Protein AF-A0A6I6EZH8-F1 (afdb_monomer)

Nearest PDB structures (foldseek):
  5yzg-assembly1_D  TM=3.565E-01  e=8.706E+00  Homo sapiens
  6m3p-assembly2_B  TM=2.038E-01  e=9.172E+00  Mus musculus

Structure (mmCIF, N/CA/C/O backbone):
data_AF-A0A6I6EZH8-F1
#
_entry.id   AF-A0A6I6EZH8-F1
#
loop_
_atom_site.group_PDB
_atom_site.id
_atom_site.type_symbol
_atom_site.label_atom_id
_atom_site.label_alt_id
_atom_site.label_comp_id
_atom_site.label_asym_id
_atom_site.label_entity_id
_atom_site.label_seq_id
_atom_site.pdbx_PDB_ins_code
_atom_site.Cartn_x
_atom_site.Cartn_y
_atom_site.Cartn_z
_atom_site.occupancy
_atom_site.B_iso_or_equiv
_atom_site.auth_seq_id
_atom_site.auth_comp_id
_atom_site.auth_asym_id
_atom_site.auth_atom_id
_atom_site.pdbx_PDB_model_num
ATOM 1 N N . MET A 1 1 ? 11.475 6.940 97.315 1.00 38.06 1 MET A N 1
ATOM 2 C CA . MET A 1 1 ? 12.745 7.359 96.682 1.00 38.06 1 MET A CA 1
ATOM 3 C C . MET A 1 1 ? 12.524 7.528 95.187 1.00 38.06 1 MET A C 1
ATOM 5 O O . MET A 1 1 ? 12.116 6.571 94.553 1.00 38.06 1 MET A O 1
ATOM 9 N N . LYS A 1 2 ? 12.825 8.738 94.698 1.00 41.88 2 LYS A N 1
ATOM 10 C CA . LYS A 1 2 ? 13.282 9.118 93.348 1.00 41.88 2 LYS A CA 1
ATOM 11 C C . LYS A 1 2 ? 12.381 8.846 92.133 1.00 41.88 2 LYS A C 1
ATOM 13 O O . LYS A 1 2 ? 12.333 7.757 91.578 1.00 41.88 2 LYS A O 1
ATOM 18 N N . ASP A 1 3 ? 11.777 9.949 91.698 1.00 45.22 3 ASP A N 1
ATOM 19 C CA . ASP A 1 3 ? 11.730 10.486 90.331 1.00 45.22 3 ASP A CA 1
ATOM 20 C C . ASP A 1 3 ? 12.522 9.726 89.247 1.00 45.22 3 ASP A C 1
ATOM 22 O O . ASP A 1 3 ? 13.716 9.466 89.408 1.00 45.22 3 ASP A O 1
ATOM 26 N N . ASN A 1 4 ? 11.947 9.576 88.047 1.00 47.44 4 ASN A N 1
ATOM 27 C CA . ASN A 1 4 ? 12.197 10.555 86.979 1.00 47.44 4 ASN A CA 1
ATOM 28 C C . ASN A 1 4 ? 11.519 10.216 85.642 1.00 47.44 4 ASN A C 1
ATOM 30 O O . ASN A 1 4 ? 11.581 9.107 85.120 1.00 47.44 4 ASN A O 1
ATOM 34 N N . LYS A 1 5 ? 10.955 11.278 85.059 1.00 49.78 5 LYS A N 1
ATOM 35 C CA . LYS A 1 5 ? 10.595 11.456 83.648 1.00 49.78 5 LYS A CA 1
ATOM 36 C C . LYS A 1 5 ? 11.683 10.940 82.698 1.00 49.78 5 LYS A C 1
ATOM 38 O O . LYS A 1 5 ? 12.858 11.203 82.935 1.00 49.78 5 LYS A O 1
ATOM 43 N N . LYS A 1 6 ? 11.261 10.441 81.528 1.00 58.53 6 LYS A N 1
ATOM 44 C CA . LYS A 1 6 ? 11.770 10.873 80.208 1.00 58.53 6 LYS A CA 1
ATOM 45 C C . LYS A 1 6 ? 10.816 10.435 79.090 1.00 58.53 6 LYS A C 1
ATOM 47 O O . LYS A 1 6 ? 10.678 9.259 78.786 1.00 58.53 6 LYS A O 1
ATOM 52 N N . LYS A 1 7 ? 10.159 11.429 78.487 1.00 53.56 7 LYS A N 1
ATOM 53 C CA . LYS A 1 7 ? 9.552 11.357 77.154 1.00 53.56 7 LYS A CA 1
ATOM 54 C C . LYS A 1 7 ? 10.688 11.414 76.123 1.00 53.56 7 LYS A C 1
ATOM 56 O O . LYS A 1 7 ? 11.544 12.286 76.264 1.00 53.56 7 LYS A O 1
ATOM 61 N N . SER A 1 8 ? 10.658 10.605 75.065 1.00 49.50 8 SER A N 1
ATOM 62 C CA . SER A 1 8 ? 11.190 11.025 73.759 1.00 49.50 8 SER A CA 1
ATOM 63 C C . SER A 1 8 ? 10.506 10.266 72.615 1.00 49.50 8 SER A C 1
ATOM 65 O O . SER A 1 8 ? 10.176 9.089 72.725 1.00 49.50 8 SER A O 1
ATOM 67 N N . ALA A 1 9 ? 10.207 11.006 71.552 1.00 52.03 9 ALA A N 1
ATOM 68 C CA . ALA A 1 9 ? 9.477 10.584 70.367 1.00 52.03 9 ALA A CA 1
ATOM 69 C C . ALA A 1 9 ? 10.434 10.068 69.283 1.00 52.03 9 ALA A C 1
ATOM 71 O O . ALA A 1 9 ? 11.499 10.656 69.106 1.00 52.03 9 ALA A O 1
ATOM 72 N N . LEU A 1 10 ? 10.026 9.069 68.489 1.00 47.69 10 LEU A 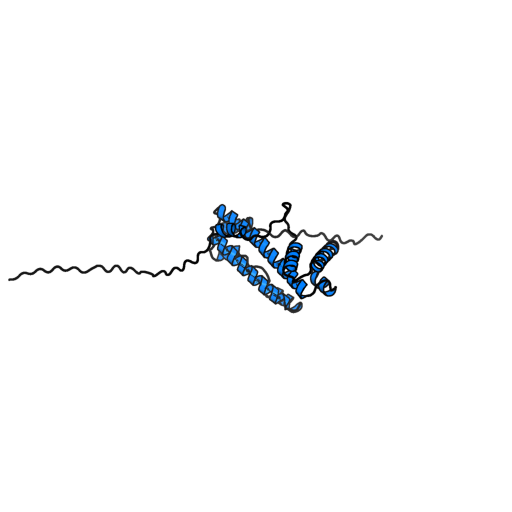N 1
ATOM 73 C CA . LEU A 1 10 ? 10.674 8.759 67.207 1.00 47.69 10 LEU A CA 1
ATOM 74 C C . LEU A 1 10 ? 9.701 8.125 66.192 1.00 47.69 10 LEU A C 1
ATOM 76 O O . LEU A 1 10 ? 9.480 6.924 66.155 1.00 47.69 10 LEU A O 1
ATOM 80 N N . LYS A 1 11 ? 9.108 9.031 65.404 1.00 44.12 11 LYS A N 1
ATOM 81 C CA . LYS A 1 11 ? 8.969 9.049 63.935 1.00 44.12 11 LYS A CA 1
ATOM 82 C C . LYS A 1 11 ? 8.517 7.765 63.215 1.00 44.12 11 LYS A C 1
ATOM 84 O O . LYS A 1 11 ? 9.271 6.822 63.014 1.00 44.12 11 LYS A O 1
ATOM 89 N N . SER A 1 12 ? 7.292 7.863 62.704 1.00 41.03 12 SER A N 1
ATOM 90 C CA . SER A 1 12 ? 6.703 7.128 61.586 1.00 41.03 12 SER A CA 1
ATOM 91 C C . SER A 1 12 ? 7.642 6.990 60.379 1.00 41.03 12 SER A C 1
ATOM 93 O O . SER A 1 12 ? 8.157 7.982 59.864 1.00 41.03 12 SER A O 1
ATOM 95 N N . ILE A 1 13 ? 7.794 5.766 59.868 1.00 44.38 13 ILE A N 1
ATOM 96 C CA . ILE A 1 13 ? 8.359 5.508 58.539 1.00 44.38 13 ILE A CA 1
ATOM 97 C C . ILE A 1 13 ? 7.184 5.285 57.586 1.00 44.38 13 ILE A C 1
ATOM 99 O O . ILE A 1 13 ? 6.597 4.209 57.527 1.00 44.38 13 ILE A O 1
ATOM 103 N N . ILE A 1 14 ? 6.831 6.342 56.855 1.00 45.72 14 ILE A N 1
ATOM 104 C CA . ILE A 1 14 ? 6.072 6.236 55.611 1.00 45.72 14 ILE A CA 1
ATOM 105 C C . ILE A 1 14 ? 7.071 5.727 54.574 1.00 45.72 14 ILE A C 1
ATOM 107 O O . ILE A 1 14 ? 7.971 6.461 54.167 1.00 45.72 14 ILE A O 1
ATOM 111 N N . ILE A 1 15 ? 6.942 4.465 54.166 1.00 46.31 15 ILE A N 1
ATOM 112 C CA . ILE A 1 15 ? 7.648 3.940 52.995 1.00 46.31 15 ILE A CA 1
ATOM 113 C C . ILE A 1 15 ? 6.948 4.529 51.768 1.00 46.31 15 ILE A C 1
ATOM 115 O O . ILE A 1 15 ? 6.044 3.941 51.182 1.00 46.31 15 ILE A O 1
ATOM 119 N N . GLY A 1 16 ? 7.343 5.754 51.426 1.00 38.09 16 GLY A N 1
ATOM 120 C CA . GLY A 1 16 ? 7.123 6.325 50.110 1.00 38.09 16 GLY A CA 1
ATOM 121 C C . GLY A 1 16 ? 8.077 5.644 49.140 1.00 38.09 16 GLY A C 1
ATOM 122 O O . GLY A 1 16 ? 9.249 6.002 49.070 1.00 38.09 16 GLY A O 1
ATOM 123 N N . ALA A 1 17 ? 7.583 4.649 48.407 1.00 40.22 17 ALA A N 1
ATOM 124 C CA . ALA A 1 17 ? 8.264 4.140 47.227 1.00 40.22 17 ALA A CA 1
ATOM 125 C C . ALA A 1 17 ? 8.148 5.194 46.116 1.00 40.22 17 ALA A C 1
ATOM 127 O O . ALA A 1 17 ? 7.190 5.219 45.345 1.00 40.22 17 ALA A O 1
ATOM 128 N N . THR A 1 18 ? 9.116 6.103 46.055 1.00 37.62 18 THR A N 1
ATOM 129 C CA . THR A 1 18 ? 9.342 6.964 44.897 1.00 37.62 18 THR A CA 1
ATOM 130 C C . THR A 1 18 ? 9.853 6.105 43.745 1.00 37.62 18 THR A C 1
ATOM 132 O O . THR A 1 18 ? 11.049 5.849 43.619 1.00 37.62 18 THR A O 1
ATOM 135 N N . ILE A 1 19 ? 8.949 5.662 42.868 1.00 44.66 19 ILE A N 1
ATOM 136 C CA . ILE A 1 19 ? 9.358 5.238 41.530 1.00 44.66 19 ILE A CA 1
ATOM 137 C C . ILE A 1 19 ? 9.756 6.508 40.783 1.00 44.66 19 ILE A C 1
ATOM 139 O O . ILE A 1 19 ? 8.922 7.337 40.418 1.00 44.66 19 ILE A O 1
ATOM 143 N N . LEU A 1 20 ? 11.065 6.654 40.602 1.00 41.28 20 LEU A N 1
ATOM 144 C CA . LEU A 1 20 ? 11.709 7.634 39.746 1.00 41.28 20 LEU A CA 1
ATOM 145 C C . LEU A 1 20 ? 11.305 7.342 38.289 1.00 41.28 20 LEU A C 1
ATOM 147 O O . LEU A 1 20 ? 12.015 6.672 37.544 1.00 41.28 20 LEU A O 1
ATOM 151 N N . SER A 1 21 ? 10.117 7.799 37.893 1.00 42.56 21 SER A N 1
ATOM 152 C CA . SER A 1 21 ? 9.667 7.777 36.504 1.00 42.56 21 SER A CA 1
ATOM 153 C C . SER A 1 21 ? 10.432 8.847 35.730 1.00 42.56 21 SER A C 1
ATOM 155 O O . SER A 1 21 ? 9.963 9.976 35.574 1.00 42.56 21 SER A O 1
ATOM 157 N N . ILE A 1 22 ? 11.611 8.486 35.220 1.00 46.94 22 ILE A N 1
ATOM 158 C CA . ILE A 1 22 ? 12.239 9.188 34.097 1.00 46.94 22 ILE A CA 1
ATOM 159 C C . ILE A 1 22 ? 11.372 8.889 32.869 1.00 46.94 22 ILE A C 1
ATOM 161 O O . ILE A 1 22 ? 11.639 7.991 32.075 1.00 46.94 22 ILE A O 1
ATOM 165 N N . GLY A 1 23 ? 10.265 9.618 32.760 1.00 41.84 23 GLY A N 1
ATOM 166 C CA . GLY A 1 23 ? 9.461 9.665 31.555 1.00 41.84 23 GLY A CA 1
ATOM 167 C C . GLY A 1 23 ? 10.155 10.585 30.568 1.00 41.84 23 GLY A C 1
ATOM 168 O O . GLY A 1 23 ? 9.953 11.798 30.607 1.00 41.84 23 GLY A O 1
ATOM 169 N N . ALA A 1 24 ? 10.966 10.020 29.674 1.00 37.97 24 ALA A N 1
ATOM 170 C CA . ALA A 1 24 ? 11.238 10.679 28.408 1.00 37.97 24 ALA A CA 1
ATOM 171 C C . ALA A 1 24 ? 9.879 10.882 27.727 1.00 37.97 24 ALA A C 1
ATOM 173 O O . ALA A 1 24 ? 9.244 9.928 27.280 1.00 37.97 24 ALA A O 1
ATOM 174 N N . SER A 1 25 ? 9.396 12.122 27.722 1.00 37.00 25 SER A N 1
ATOM 175 C CA . SER A 1 25 ? 8.215 12.488 26.954 1.00 37.00 25 SER A CA 1
ATOM 176 C C . SER A 1 25 ? 8.596 12.386 25.484 1.00 37.00 25 SER A C 1
ATOM 178 O O . SER A 1 25 ? 9.124 13.329 24.902 1.00 37.00 25 SER A O 1
ATOM 180 N N . VAL A 1 26 ? 8.370 11.220 24.879 1.00 44.12 26 VAL A N 1
ATOM 181 C CA . VAL A 1 26 ? 8.231 11.144 23.429 1.00 44.12 26 VAL A CA 1
ATOM 182 C C . VAL A 1 26 ? 6.939 11.887 23.135 1.00 44.12 26 VAL A C 1
ATOM 184 O O . VAL A 1 26 ? 5.846 11.390 23.406 1.00 44.12 26 VAL A O 1
ATOM 187 N N . VAL A 1 27 ? 7.072 13.128 22.675 1.00 45.75 27 VAL A N 1
ATOM 188 C CA . VAL A 1 27 ? 5.952 13.933 22.197 1.00 45.75 27 VAL A CA 1
ATOM 189 C C . VAL A 1 27 ? 5.405 13.225 20.960 1.00 45.75 27 VAL A C 1
ATOM 191 O O . VAL A 1 27 ? 5.901 13.393 19.852 1.00 45.75 27 VAL A O 1
ATOM 194 N N . VAL A 1 28 ? 4.415 12.357 21.164 1.00 49.41 28 VAL A N 1
ATOM 195 C CA . VAL A 1 28 ? 3.596 11.816 20.082 1.00 49.41 28 VAL A CA 1
ATOM 196 C C . VAL A 1 28 ? 2.654 12.940 19.691 1.00 49.41 28 VAL A C 1
ATOM 198 O O . VAL A 1 28 ? 1.699 13.242 20.409 1.00 49.41 28 VAL A O 1
ATOM 201 N N . GLU A 1 29 ? 2.956 13.619 18.590 1.00 47.03 29 GLU A N 1
ATOM 202 C CA . GLU A 1 29 ? 2.105 14.701 18.122 1.00 47.03 29 GLU A CA 1
ATOM 203 C C . GLU A 1 29 ? 0.692 14.172 17.814 1.00 47.03 29 GLU A C 1
ATOM 205 O O . GLU A 1 29 ? 0.533 13.184 17.085 1.00 47.03 29 GLU A O 1
ATOM 210 N N . PRO A 1 30 ? -0.366 14.797 18.362 1.00 49.66 30 PRO A N 1
ATOM 211 C CA . PRO A 1 30 ? -1.732 14.409 18.049 1.00 49.66 30 PRO A CA 1
ATOM 212 C C . PRO A 1 30 ? -2.010 14.683 16.566 1.00 49.66 30 PRO A C 1
ATOM 214 O O . PRO A 1 30 ? -1.572 15.694 16.023 1.00 49.66 30 PRO A O 1
ATOM 217 N N . ILE A 1 31 ? -2.800 13.820 15.916 1.00 50.44 31 ILE A N 1
ATOM 218 C CA . ILE A 1 31 ? -3.145 13.874 14.476 1.00 50.44 31 ILE A CA 1
ATOM 219 C C . ILE A 1 31 ? -3.621 15.263 13.993 1.00 50.44 31 ILE A C 1
ATOM 221 O O . ILE A 1 31 ? -3.485 15.591 12.814 1.00 50.44 31 ILE A O 1
ATOM 225 N N . TYR A 1 32 ? -4.112 16.121 14.891 1.00 49.75 32 TYR A N 1
ATOM 226 C CA . TYR A 1 32 ? -4.434 17.517 14.585 1.00 49.75 32 TYR A CA 1
ATOM 227 C C . TYR A 1 32 ? -3.225 18.351 14.115 1.00 49.75 32 TYR A C 1
ATOM 229 O O . TYR A 1 32 ? -3.408 19.270 13.316 1.00 49.75 32 TYR A O 1
ATOM 237 N N . VAL A 1 33 ? -2.002 18.032 14.551 1.00 39.50 33 VAL A N 1
ATOM 238 C CA . VAL A 1 33 ? -0.767 18.703 14.111 1.00 39.50 33 VAL A CA 1
ATOM 239 C C . VAL A 1 33 ? -0.297 18.146 12.768 1.00 39.50 33 VAL A C 1
ATOM 241 O O . VAL A 1 33 ? -0.028 18.934 11.866 1.00 39.50 33 VAL A O 1
ATOM 244 N N . LEU A 1 34 ? -0.375 16.829 12.539 1.00 40.00 34 LEU A N 1
ATOM 245 C CA . LEU A 1 34 ? -0.082 16.231 11.224 1.00 40.00 34 LEU A CA 1
ATOM 246 C C . LEU A 1 34 ? -1.035 16.722 10.120 1.00 40.00 34 LEU A C 1
ATOM 248 O O . LEU A 1 34 ? -0.630 16.882 8.966 1.00 40.00 34 LEU A O 1
ATOM 252 N N . ALA A 1 35 ? -2.286 17.041 10.465 1.00 40.59 35 ALA A N 1
ATOM 253 C CA . ALA A 1 35 ? -3.228 17.687 9.549 1.00 40.59 35 ALA A CA 1
ATOM 254 C C . ALA A 1 35 ? -2.866 19.156 9.232 1.00 40.59 35 ALA A C 1
ATOM 256 O O . ALA A 1 35 ? -3.283 19.678 8.201 1.00 40.59 35 ALA A O 1
ATOM 257 N N . LYS A 1 36 ? -2.088 19.822 10.097 1.00 31.69 36 LYS A N 1
ATOM 258 C CA . LYS A 1 36 ? -1.642 21.218 9.944 1.00 31.69 36 LYS A CA 1
ATOM 259 C C . LYS A 1 36 ? -0.243 21.330 9.326 1.00 31.69 36 LYS A C 1
ATOM 261 O O . LYS A 1 36 ? 0.064 22.317 8.656 1.00 31.69 36 LYS A O 1
ATOM 266 N N . GLU A 1 37 ? 0.599 20.318 9.493 1.00 29.77 37 GLU A N 1
ATOM 267 C CA . GLU A 1 37 ? 1.952 20.278 8.934 1.00 29.77 37 GLU A CA 1
ATOM 268 C C . GLU A 1 37 ? 1.973 19.794 7.477 1.00 29.77 37 GLU A C 1
ATOM 270 O O . GLU A 1 37 ? 2.739 20.300 6.657 1.00 29.77 37 GLU A O 1
ATOM 275 N N . SER A 1 38 ? 1.016 18.942 7.098 1.00 39.75 38 SER A N 1
ATOM 276 C CA . SER A 1 38 ? 0.741 18.589 5.695 1.00 39.75 38 SER A CA 1
ATOM 277 C C . SER A 1 38 ? 0.313 19.788 4.831 1.00 39.75 38 SER A C 1
ATOM 279 O O . SER A 1 38 ? 0.453 19.740 3.611 1.00 39.75 38 SER A O 1
ATOM 281 N N . SER A 1 39 ? -0.122 20.899 5.438 1.00 39.38 39 SER A N 1
ATOM 282 C CA . SER A 1 39 ? -0.346 22.177 4.742 1.00 39.38 39 SER A CA 1
ATOM 283 C C . SER A 1 39 ? 0.904 23.058 4.574 1.00 39.38 39 SER A C 1
ATOM 285 O O . SER A 1 39 ? 0.810 24.089 3.911 1.00 39.38 39 SER A O 1
ATOM 287 N N . ARG A 1 40 ? 2.066 22.689 5.141 1.00 33.78 40 ARG A N 1
ATOM 288 C CA . ARG A 1 40 ? 3.314 23.479 5.057 1.00 33.78 40 ARG A CA 1
ATOM 289 C C . ARG A 1 40 ? 4.365 22.927 4.090 1.00 33.78 40 ARG A C 1
ATOM 291 O O . ARG A 1 40 ? 5.298 23.658 3.766 1.00 33.78 40 ARG A O 1
ATOM 298 N N . LEU A 1 41 ? 4.206 21.711 3.558 1.00 26.80 41 LEU A N 1
ATOM 299 C CA . LEU A 1 41 ? 4.965 21.305 2.371 1.00 26.80 41 LEU A CA 1
ATOM 300 C C . LEU A 1 41 ? 4.393 22.023 1.144 1.00 26.80 41 LEU A C 1
ATOM 30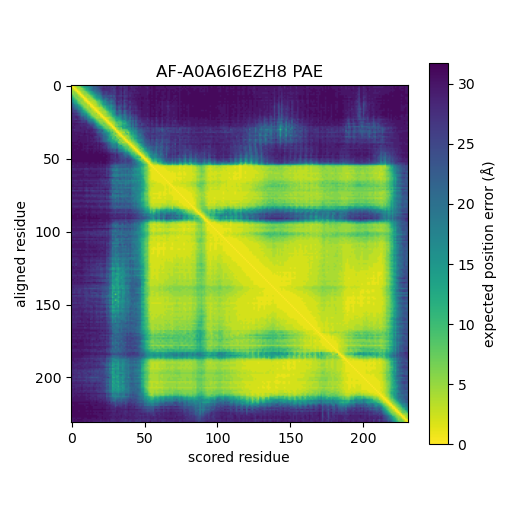2 O O . LEU A 1 41 ? 3.323 21.681 0.639 1.00 26.80 41 LEU A O 1
ATOM 306 N N . SER A 1 42 ? 5.124 23.026 0.662 1.00 32.53 42 SER A N 1
ATOM 307 C CA . SER A 1 42 ? 4.843 23.781 -0.557 1.00 32.53 42 SER A CA 1
ATOM 308 C C . SER A 1 42 ? 5.021 22.913 -1.810 1.00 32.53 42 SER A C 1
ATOM 310 O O . SER A 1 42 ? 5.923 23.090 -2.625 1.00 32.53 42 SER A O 1
ATOM 312 N N . ILE A 1 43 ? 4.098 21.978 -2.027 1.00 32.91 43 ILE A N 1
ATOM 313 C CA . ILE A 1 43 ? 3.839 21.474 -3.373 1.00 32.91 43 ILE A CA 1
ATOM 314 C C . ILE A 1 43 ? 3.106 22.599 -4.093 1.00 32.91 43 ILE A C 1
ATOM 316 O O . ILE A 1 43 ? 1.934 22.853 -3.821 1.00 32.91 43 ILE A O 1
ATOM 320 N N . SER A 1 44 ? 3.828 23.279 -4.987 1.00 32.91 44 SER A N 1
ATOM 321 C CA . SER A 1 44 ? 3.300 24.275 -5.921 1.00 32.91 44 SER A CA 1
ATOM 322 C C . SER A 1 44 ? 1.950 23.820 -6.481 1.00 32.91 44 SER A C 1
ATOM 324 O O . SER A 1 44 ? 1.845 22.917 -7.317 1.00 32.91 44 SER A O 1
ATOM 326 N N . SER A 1 45 ? 0.896 24.426 -5.945 1.00 38.31 45 SER A N 1
ATOM 327 C CA . SER A 1 45 ? -0.487 24.174 -6.297 1.00 38.31 45 SER A CA 1
ATOM 328 C C . SER A 1 45 ? -0.797 24.909 -7.595 1.00 38.31 45 SER A C 1
ATOM 330 O O . SER A 1 45 ? -1.286 26.035 -7.582 1.00 38.31 45 SER A O 1
ATOM 332 N N . SER A 1 46 ? -0.527 24.266 -8.728 1.00 34.78 46 SER A N 1
ATOM 333 C CA . SER A 1 46 ? -0.981 24.728 -10.040 1.00 34.78 46 SER A CA 1
ATOM 334 C C . SER A 1 46 ? -2.070 23.802 -10.592 1.00 34.78 46 SER A C 1
ATOM 336 O O . SER A 1 46 ? -1.834 22.799 -11.256 1.00 34.78 46 SER A O 1
ATOM 338 N N . THR A 1 47 ? -3.301 24.249 -10.334 1.00 29.09 47 THR A N 1
ATOM 339 C CA . THR A 1 47 ? -4.532 24.061 -11.122 1.00 29.09 47 THR A CA 1
ATOM 340 C C . THR A 1 47 ? -5.323 22.738 -11.072 1.00 29.09 47 THR A C 1
ATOM 342 O O . THR A 1 47 ? -4.815 21.626 -11.183 1.00 29.09 47 THR A O 1
ATOM 345 N N . CYS A 1 48 ? -6.646 22.959 -10.996 1.00 26.34 48 CYS A N 1
ATOM 346 C CA . CYS A 1 48 ? -7.784 22.120 -11.397 1.00 26.34 48 CYS A CA 1
ATOM 347 C C . CYS A 1 48 ? -8.472 21.222 -10.345 1.00 26.34 48 CYS A C 1
ATOM 349 O O . CYS A 1 48 ? -8.146 20.057 -10.111 1.00 26.34 48 CYS A O 1
ATOM 351 N N . ARG A 1 49 ? -9.565 21.786 -9.803 1.00 40.78 49 ARG A N 1
ATOM 352 C CA . ARG A 1 49 ? -10.757 21.093 -9.294 1.00 40.78 49 ARG A CA 1
ATOM 353 C C . ARG A 1 49 ? -11.597 20.559 -10.471 1.00 40.78 49 ARG A C 1
ATOM 355 O O . ARG A 1 49 ? -12.220 21.347 -11.178 1.00 40.78 49 ARG A O 1
ATOM 362 N N . ARG A 1 50 ? -11.631 19.231 -10.645 1.00 33.44 50 ARG A N 1
ATOM 363 C CA . ARG A 1 50 ? -12.745 18.398 -11.169 1.00 33.44 50 ARG A CA 1
ATOM 364 C C . ARG A 1 50 ? -12.288 16.923 -11.180 1.00 33.44 50 ARG A C 1
ATOM 366 O O . ARG A 1 50 ? -11.293 16.612 -11.816 1.00 33.44 50 ARG A O 1
ATOM 373 N N . GLY A 1 51 ? -12.972 16.030 -10.455 1.00 31.56 51 GLY A N 1
ATOM 374 C CA . GLY A 1 51 ? -12.923 14.566 -10.665 1.00 31.56 51 GLY A CA 1
ATOM 375 C C . GLY A 1 51 ? -11.588 13.821 -10.458 1.00 31.56 51 GLY A C 1
ATOM 376 O O . GLY A 1 51 ? -11.188 13.060 -11.333 1.00 31.56 51 GLY A O 1
ATOM 377 N N . LYS A 1 52 ? -10.893 14.003 -9.323 1.00 40.81 52 LYS A N 1
ATOM 378 C CA . LYS A 1 52 ? -9.590 13.364 -9.022 1.00 40.81 52 LYS A CA 1
ATOM 379 C C . LYS A 1 52 ? -9.673 11.838 -8.777 1.00 40.81 52 LYS A C 1
ATOM 381 O O . LYS A 1 52 ? -9.455 11.378 -7.664 1.00 40.81 52 LYS A O 1
ATOM 386 N N . GLU A 1 53 ? -9.869 11.037 -9.818 1.00 39.91 53 GLU A N 1
ATOM 387 C CA . GLU A 1 53 ? -9.042 9.831 -9.965 1.00 39.91 53 GLU A CA 1
ATOM 388 C C . GLU A 1 53 ? -7.830 10.260 -10.799 1.00 39.91 53 GLU A C 1
ATOM 390 O O . GLU A 1 53 ? -7.816 10.146 -12.024 1.00 39.91 53 GLU A O 1
ATOM 395 N N . GLY A 1 54 ? -6.828 10.848 -10.133 1.00 53.94 54 GLY A N 1
ATOM 396 C CA . GLY A 1 54 ? -5.518 11.051 -10.747 1.00 53.94 54 GLY A CA 1
ATOM 397 C C . GLY A 1 54 ? -5.057 9.702 -11.279 1.00 53.94 54 GLY A C 1
ATOM 398 O O . GLY A 1 54 ? -5.072 8.706 -10.551 1.00 53.94 54 GLY A O 1
ATOM 399 N N . ASN A 1 55 ? -4.763 9.623 -12.577 1.00 80.12 55 ASN A N 1
ATOM 400 C CA . ASN A 1 55 ? -4.279 8.380 -13.148 1.00 80.12 55 ASN A CA 1
ATOM 401 C C . ASN A 1 55 ? -2.948 8.073 -12.453 1.00 80.12 55 ASN A C 1
ATOM 403 O O . ASN A 1 55 ? -1.946 8.712 -12.761 1.00 80.12 55 ASN A O 1
ATOM 407 N N . ILE A 1 56 ? -2.962 7.121 -11.510 1.00 88.25 56 ILE A N 1
ATOM 408 C CA . ILE A 1 56 ? -1.824 6.773 -10.644 1.00 88.25 56 ILE A CA 1
ATOM 409 C C . ILE A 1 56 ? -0.554 6.613 -11.477 1.00 88.25 56 ILE A C 1
ATOM 411 O O . ILE A 1 56 ? 0.498 7.107 -11.099 1.00 88.25 56 ILE A O 1
ATOM 415 N N . LEU A 1 57 ? -0.669 5.994 -12.655 1.00 90.31 57 LEU A N 1
ATOM 416 C CA . LEU A 1 57 ? 0.433 5.863 -13.599 1.00 90.31 57 LEU A CA 1
ATOM 417 C C . LEU A 1 57 ? 0.966 7.222 -14.070 1.00 90.31 57 LEU A C 1
ATOM 419 O O . LEU A 1 57 ? 2.169 7.435 -14.028 1.00 90.31 57 LEU A O 1
ATOM 423 N N . LYS A 1 58 ? 0.098 8.133 -14.522 1.00 91.88 58 LYS A N 1
ATOM 424 C CA . LYS A 1 58 ? 0.507 9.461 -15.005 1.00 91.88 58 LYS A CA 1
ATOM 425 C C . LYS A 1 58 ? 1.235 10.235 -13.912 1.00 91.88 58 LYS A C 1
ATOM 427 O O . LYS A 1 58 ? 2.259 10.856 -14.178 1.00 91.88 58 LYS A O 1
ATOM 432 N N . ASP A 1 59 ? 0.725 10.170 -12.690 1.00 92.56 59 ASP A N 1
ATOM 433 C CA . ASP A 1 59 ? 1.335 10.871 -11.569 1.00 92.56 59 ASP A CA 1
ATOM 434 C C . ASP A 1 59 ? 2.649 10.207 -11.137 1.00 92.56 59 ASP A C 1
ATOM 436 O O . ASP A 1 59 ? 3.571 10.916 -10.746 1.00 92.56 59 ASP A O 1
ATOM 440 N N . SER A 1 60 ? 2.765 8.877 -11.212 1.00 93.56 60 SER A N 1
ATOM 441 C CA . SER A 1 60 ? 4.030 8.165 -10.989 1.00 93.56 60 SER A CA 1
ATOM 442 C C . SER A 1 60 ? 5.080 8.535 -12.038 1.00 93.56 60 SER A C 1
ATOM 444 O O . SER A 1 60 ? 6.212 8.835 -11.681 1.00 93.56 60 SER A O 1
ATOM 446 N N . LEU A 1 61 ? 4.705 8.572 -13.320 1.00 94.75 61 LEU A N 1
ATOM 447 C CA . LEU A 1 61 ? 5.619 8.929 -14.407 1.00 94.75 61 LEU A CA 1
ATOM 448 C C . LEU A 1 61 ? 6.136 10.362 -14.266 1.00 94.75 61 LEU A C 1
ATOM 450 O O . LEU A 1 61 ? 7.333 10.588 -14.391 1.00 94.75 61 LEU A O 1
ATOM 454 N N . LYS A 1 62 ? 5.263 11.320 -13.930 1.00 95.31 62 LYS A N 1
ATOM 455 C CA . LYS A 1 62 ? 5.669 12.712 -13.677 1.00 95.31 62 LYS A CA 1
ATOM 456 C C . LYS A 1 62 ? 6.731 12.835 -12.583 1.00 95.31 62 LYS A C 1
ATOM 458 O O . LYS A 1 62 ? 7.624 13.663 -12.706 1.00 95.31 62 LYS A O 1
ATOM 463 N N . GLU A 1 63 ? 6.621 12.065 -11.503 1.00 94.38 63 GLU A N 1
ATOM 464 C CA . GLU A 1 63 ? 7.629 12.076 -10.435 1.00 94.38 63 GLU A CA 1
ATOM 465 C C . GLU A 1 63 ? 8.937 11.430 -10.878 1.00 94.38 63 GLU A C 1
ATOM 467 O O . GLU A 1 63 ? 9.991 12.003 -10.639 1.00 94.38 63 GLU A O 1
ATOM 472 N N . LEU A 1 64 ? 8.878 10.309 -11.601 1.00 95.88 64 LEU A N 1
ATOM 473 C CA . LEU A 1 64 ? 10.080 9.657 -12.130 1.00 95.88 64 LEU A CA 1
ATOM 474 C C . LEU A 1 64 ? 10.838 10.533 -13.134 1.00 95.88 64 LEU A C 1
ATOM 476 O O . LEU A 1 64 ? 12.064 10.474 -13.188 1.00 95.88 64 LEU A O 1
ATOM 480 N N . VAL A 1 65 ? 10.122 11.368 -13.896 1.00 96.75 65 VAL A N 1
ATOM 481 C CA . VAL A 1 65 ? 10.737 12.377 -14.770 1.00 96.75 65 VAL A CA 1
ATOM 482 C C . VAL A 1 65 ? 11.429 13.466 -13.956 1.00 96.75 65 VAL A C 1
ATOM 484 O O . VAL A 1 65 ? 12.565 13.821 -14.250 1.00 96.75 65 VAL A O 1
ATOM 487 N N . LYS A 1 66 ? 10.782 13.972 -12.900 1.00 96.25 66 LYS A N 1
ATOM 488 C CA . LYS A 1 66 ? 11.399 14.958 -11.996 1.00 96.25 66 LYS A CA 1
ATOM 489 C C . LYS A 1 66 ? 12.638 14.410 -11.288 1.00 96.25 66 LYS A C 1
ATOM 491 O O . LYS A 1 66 ? 13.587 15.150 -11.075 1.00 96.25 66 LYS A O 1
ATOM 496 N N . GLU A 1 67 ? 12.622 13.127 -10.942 1.00 93.31 67 GLU A N 1
ATOM 497 C CA . GLU A 1 67 ? 13.745 12.407 -10.328 1.00 93.31 67 GLU A CA 1
ATOM 498 C C . GLU A 1 67 ? 14.859 12.073 -11.332 1.00 93.31 67 GLU A C 1
ATOM 500 O O . GLU A 1 67 ? 15.885 11.524 -10.943 1.00 93.31 67 GLU A O 1
ATOM 505 N N . GLY A 1 68 ? 14.667 12.359 -12.626 1.00 93.12 68 GLY A N 1
ATOM 506 C CA . GLY A 1 68 ? 15.633 12.049 -13.682 1.00 93.12 68 GLY A CA 1
ATOM 507 C C . GLY A 1 68 ? 15.788 10.553 -13.973 1.00 93.12 68 GLY A C 1
ATOM 508 O O . GLY A 1 68 ? 16.647 10.167 -14.759 1.00 93.12 68 GLY A O 1
ATOM 509 N N . THR A 1 69 ? 14.954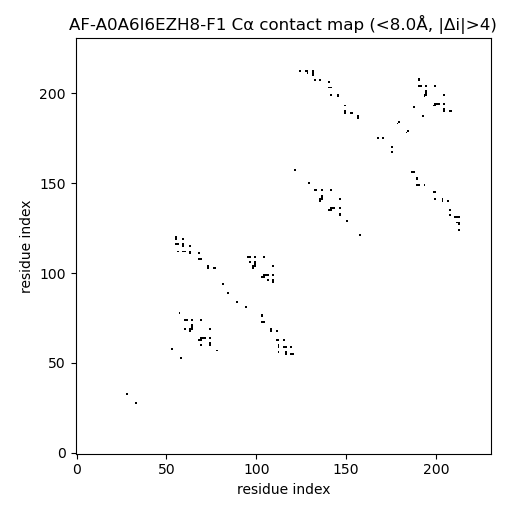 9.698 -13.371 1.00 93.75 69 THR A N 1
ATOM 510 C CA . THR A 1 69 ? 14.958 8.245 -13.615 1.00 93.75 69 THR A CA 1
ATOM 511 C C . THR A 1 69 ? 14.370 7.903 -14.984 1.00 93.75 69 THR A C 1
ATOM 513 O O . THR A 1 69 ? 14.684 6.861 -15.552 1.00 93.75 69 THR A O 1
ATOM 516 N N . LEU A 1 70 ? 13.509 8.773 -15.516 1.00 94.50 70 LEU A N 1
ATOM 517 C CA . LEU A 1 70 ? 12.872 8.617 -16.818 1.00 94.50 70 LEU A CA 1
ATOM 518 C C . LEU A 1 70 ? 12.944 9.935 -17.595 1.00 94.50 70 LEU A C 1
ATOM 520 O O . LEU A 1 70 ? 12.836 11.009 -17.010 1.00 94.50 70 LEU A O 1
ATOM 524 N N . THR A 1 71 ? 13.068 9.876 -18.919 1.00 96.25 71 THR A N 1
ATOM 525 C CA . THR A 1 71 ? 12.908 11.075 -19.754 1.00 96.25 71 THR A CA 1
ATOM 526 C C . THR A 1 71 ? 11.428 11.366 -19.995 1.00 96.25 71 THR A C 1
ATOM 528 O O . THR A 1 71 ? 10.584 10.465 -19.953 1.00 96.25 71 THR A O 1
ATOM 531 N N . GLN A 1 72 ? 11.099 12.628 -20.281 1.00 94.56 72 GLN A N 1
ATOM 532 C CA . GLN A 1 72 ? 9.729 13.020 -20.622 1.00 94.56 72 GLN A CA 1
ATOM 533 C C . GLN A 1 72 ? 9.213 12.251 -21.852 1.00 94.56 72 GLN A C 1
ATOM 535 O O . GLN A 1 72 ? 8.100 11.734 -21.831 1.00 94.56 72 GLN A O 1
ATOM 540 N N . GLU A 1 73 ? 10.060 12.074 -22.868 1.00 94.81 73 GLU A N 1
ATOM 541 C CA . GLU A 1 73 ? 9.745 11.286 -24.064 1.00 94.81 73 GLU A CA 1
ATOM 542 C C . GLU A 1 73 ? 9.369 9.836 -23.719 1.00 94.81 73 GLU A C 1
ATOM 544 O O . GLU A 1 73 ? 8.335 9.330 -24.159 1.00 94.81 73 GLU A O 1
ATOM 549 N N . LYS A 1 74 ? 10.152 9.171 -22.858 1.00 94.75 74 LYS A N 1
ATOM 550 C CA . LYS A 1 74 ? 9.840 7.809 -22.404 1.00 94.75 74 LYS A CA 1
ATOM 551 C C . LYS A 1 74 ? 8.537 7.759 -21.607 1.00 94.75 74 LYS A C 1
ATOM 553 O O . LYS A 1 74 ? 7.751 6.832 -21.796 1.00 94.75 74 LYS A O 1
ATOM 558 N N . ALA A 1 75 ? 8.268 8.745 -20.749 1.00 94.00 75 ALA A N 1
ATOM 559 C CA . ALA A 1 75 ? 7.007 8.833 -20.010 1.00 94.00 75 ALA A CA 1
ATOM 560 C C . ALA A 1 75 ? 5.790 8.942 -20.945 1.00 94.00 75 ALA A C 1
ATOM 562 O O . ALA A 1 75 ? 4.779 8.262 -20.740 1.00 94.00 75 ALA A O 1
ATOM 563 N N . ASP A 1 76 ? 5.897 9.758 -21.991 1.00 94.38 76 ASP A N 1
ATOM 564 C CA . ASP A 1 76 ? 4.830 9.945 -22.972 1.00 94.38 76 ASP A CA 1
ATOM 565 C C . ASP A 1 76 ? 4.640 8.697 -23.846 1.00 94.38 76 ASP A C 1
ATOM 567 O O . ASP A 1 76 ? 3.503 8.261 -24.070 1.00 94.38 76 ASP A O 1
ATOM 571 N N . ASN A 1 77 ? 5.734 8.032 -24.227 1.00 93.25 77 ASN A N 1
ATOM 572 C CA . ASN A 1 77 ? 5.698 6.740 -24.912 1.00 93.25 77 ASN A CA 1
ATOM 573 C C . ASN A 1 77 ? 5.004 5.666 -24.065 1.00 93.25 77 ASN A C 1
ATOM 575 O O . ASN A 1 77 ? 4.166 4.926 -24.585 1.00 93.25 77 ASN A O 1
ATOM 579 N N . VAL A 1 78 ? 5.262 5.624 -22.752 1.00 91.75 78 VAL A N 1
ATOM 580 C CA . VAL A 1 78 ? 4.565 4.718 -21.826 1.00 91.75 78 VAL A CA 1
ATOM 581 C C . VAL A 1 78 ? 3.063 4.985 -21.821 1.00 91.75 78 VAL A C 1
ATOM 583 O O . VAL A 1 78 ? 2.266 4.058 -21.967 1.00 91.75 78 VAL A O 1
ATOM 586 N N . LEU A 1 79 ? 2.645 6.243 -21.683 1.00 91.44 79 LEU A N 1
ATOM 587 C CA . LEU A 1 79 ? 1.222 6.592 -21.677 1.00 91.44 79 LEU A CA 1
ATOM 588 C C . LEU A 1 79 ? 0.535 6.229 -22.999 1.00 91.44 79 LEU A C 1
ATOM 590 O O . LEU A 1 79 ? -0.580 5.700 -22.985 1.00 91.44 79 LEU A O 1
ATOM 594 N N . SER A 1 80 ? 1.205 6.479 -24.125 1.00 89.81 80 SER A N 1
ATOM 595 C CA . SER A 1 80 ? 0.721 6.139 -25.464 1.00 89.81 80 SER A CA 1
ATOM 596 C C . SER A 1 80 ? 0.568 4.627 -25.643 1.00 89.81 80 SER A C 1
ATOM 598 O O . SER A 1 80 ? -0.497 4.161 -26.055 1.00 89.81 80 SER A O 1
ATOM 600 N N . TYR A 1 81 ? 1.584 3.852 -25.253 1.00 88.56 81 TYR A N 1
ATOM 601 C CA . TYR A 1 81 ? 1.581 2.391 -25.348 1.00 88.56 81 TYR A CA 1
ATOM 602 C C . TYR A 1 81 ? 0.419 1.778 -24.559 1.00 88.56 81 TYR A C 1
ATOM 604 O O . TYR A 1 81 ? -0.353 0.968 -25.074 1.00 88.56 81 TYR A O 1
ATOM 612 N N . ILE A 1 82 ? 0.230 2.235 -23.320 1.00 85.12 82 ILE A N 1
ATOM 613 C CA . ILE A 1 82 ? -0.837 1.745 -22.443 1.00 85.12 82 ILE A CA 1
ATOM 614 C C . ILE A 1 82 ? -2.216 2.134 -22.978 1.00 85.12 82 ILE A C 1
ATOM 616 O O . ILE A 1 82 ? -3.144 1.331 -22.906 1.00 85.12 82 ILE A O 1
ATOM 620 N N . LYS A 1 83 ? -2.368 3.339 -23.540 1.00 84.81 83 LYS A N 1
ATOM 621 C CA . LYS A 1 83 ? -3.629 3.763 -24.160 1.00 84.81 83 LYS A CA 1
ATOM 622 C C . LYS A 1 83 ? -3.987 2.870 -25.352 1.00 84.81 83 LYS A C 1
ATOM 624 O O . LYS A 1 83 ? -5.113 2.398 -25.402 1.00 84.81 83 LYS A O 1
ATOM 629 N N . LYS A 1 84 ? -3.029 2.586 -26.242 1.00 82.00 84 LYS A N 1
ATOM 630 C CA . LYS A 1 84 ? -3.228 1.737 -27.432 1.00 82.00 84 LYS A CA 1
ATOM 631 C C . LYS A 1 84 ? -3.583 0.286 -27.090 1.00 82.00 84 LYS A C 1
ATOM 633 O O . LYS A 1 84 ? -4.380 -0.326 -27.790 1.00 82.00 84 LYS A O 1
ATOM 638 N N . ASN A 1 85 ? -3.004 -0.270 -26.025 1.00 75.00 85 ASN A N 1
ATOM 639 C CA . ASN A 1 85 ? -3.256 -1.663 -25.634 1.00 75.00 85 ASN A CA 1
ATOM 640 C C . 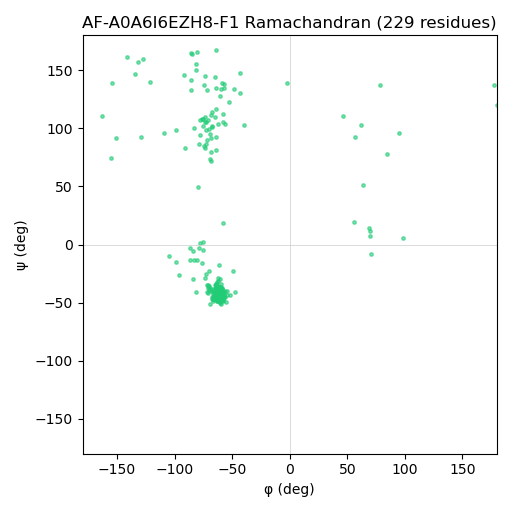ASN A 1 85 ? -4.482 -1.838 -24.725 1.00 75.00 85 ASN A C 1
ATOM 642 O O . ASN A 1 85 ? -4.984 -2.950 -24.583 1.00 75.00 85 ASN A O 1
ATOM 646 N N . LYS A 1 86 ? -5.031 -0.754 -24.161 1.00 67.12 86 LYS A N 1
ATOM 647 C CA . LYS A 1 86 ? -6.273 -0.805 -23.372 1.00 67.12 86 LYS A CA 1
ATOM 648 C C . LYS A 1 86 ? -7.478 -1.278 -24.195 1.00 67.12 86 LYS A C 1
ATOM 650 O O . LYS A 1 86 ? -8.377 -1.905 -23.636 1.00 67.12 86 LYS A O 1
ATOM 655 N N . ASP A 1 87 ? -7.461 -1.012 -25.499 1.00 59.38 87 ASP A N 1
ATOM 656 C CA . ASP A 1 87 ? -8.552 -1.318 -26.428 1.00 59.38 87 ASP A CA 1
ATOM 657 C C . ASP A 1 87 ? -8.516 -2.771 -26.942 1.00 59.38 87 ASP A C 1
ATOM 659 O O . ASP A 1 87 ? -9.512 -3.264 -27.463 1.00 59.38 87 ASP A O 1
ATOM 663 N N . LYS A 1 88 ? -7.405 -3.497 -26.738 1.00 58.34 88 LYS A N 1
ATOM 664 C CA . LYS A 1 88 ? -7.211 -4.868 -27.250 1.00 58.34 88 LYS A CA 1
ATOM 665 C C . LYS A 1 88 ? -7.750 -5.980 -26.343 1.00 58.34 88 LYS A C 1
ATOM 667 O O . LYS A 1 88 ? -7.700 -7.145 -26.707 1.00 58.34 88 LYS A O 1
ATOM 672 N N . GLY A 1 89 ? -8.277 -5.655 -25.161 1.00 50.66 89 GLY A N 1
ATOM 673 C CA . GLY A 1 89 ? -8.957 -6.621 -24.283 1.00 50.66 89 GLY A CA 1
ATO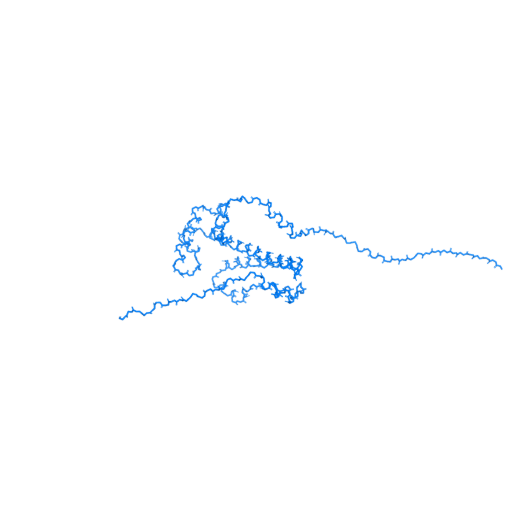M 674 C C . GLY A 1 89 ? -8.069 -7.672 -23.596 1.00 50.66 89 GLY A C 1
ATOM 675 O O . GLY A 1 89 ? -8.556 -8.365 -22.701 1.00 50.66 89 GLY A O 1
ATOM 676 N N . GLU A 1 90 ? -6.786 -7.761 -23.940 1.00 49.78 90 GLU A N 1
ATOM 677 C CA . GLU A 1 90 ? -5.815 -8.655 -23.308 1.00 49.78 90 GLU A CA 1
ATOM 678 C C . GLU A 1 90 ? -5.468 -8.159 -21.895 1.00 49.78 90 GLU A C 1
ATOM 680 O O . GLU A 1 90 ? -5.281 -6.967 -21.632 1.00 49.78 90 GLU A O 1
ATOM 685 N N . GLY A 1 91 ? -5.477 -9.073 -20.923 1.00 50.44 91 GLY A N 1
ATOM 686 C CA . GLY A 1 91 ? -5.177 -8.742 -19.533 1.00 50.44 91 GLY A CA 1
ATOM 687 C C . GLY A 1 91 ? -3.767 -8.161 -19.409 1.00 50.44 91 GLY A C 1
ATOM 688 O O . GLY A 1 91 ? -2.830 -8.727 -19.944 1.00 50.44 91 GLY A O 1
ATOM 689 N N . ASN A 1 92 ? -3.621 -7.061 -18.659 1.00 55.06 92 ASN A N 1
ATOM 690 C CA . ASN A 1 92 ? -2.384 -6.289 -18.414 1.00 55.06 92 ASN A CA 1
ATOM 691 C C . ASN A 1 92 ? -1.195 -7.068 -17.779 1.00 55.06 92 ASN A C 1
ATOM 693 O O . ASN A 1 92 ? -0.311 -6.453 -17.173 1.00 55.06 92 ASN A O 1
ATOM 697 N N . ILE A 1 93 ? -1.174 -8.400 -17.816 1.00 55.50 93 ILE A N 1
ATOM 698 C CA . ILE A 1 93 ? -0.092 -9.213 -17.259 1.00 55.50 93 ILE A CA 1
ATOM 699 C C . ILE A 1 93 ? 1.085 -9.136 -18.232 1.00 55.50 93 ILE A C 1
ATOM 701 O O . ILE A 1 93 ? 1.032 -9.712 -19.307 1.00 55.50 93 ILE A O 1
ATOM 705 N N . GLY A 1 94 ? 2.142 -8.419 -17.848 1.00 72.50 94 GLY A N 1
ATOM 706 C CA . GLY A 1 94 ? 3.372 -8.333 -18.644 1.00 72.50 94 GLY A CA 1
ATOM 707 C C . GLY A 1 94 ? 3.510 -7.088 -19.523 1.00 72.50 94 GLY A C 1
ATOM 708 O O . GLY A 1 94 ? 4.507 -6.960 -20.218 1.00 72.50 94 GLY A O 1
ATOM 709 N N . LEU A 1 95 ? 2.593 -6.117 -19.436 1.00 85.06 95 LEU A N 1
ATOM 710 C CA . LEU A 1 95 ? 2.621 -4.899 -20.265 1.00 85.06 95 LEU A CA 1
ATOM 711 C C . LEU A 1 95 ? 3.969 -4.158 -20.232 1.00 85.06 95 LEU A C 1
ATOM 713 O O . LEU A 1 95 ? 4.481 -3.725 -21.256 1.00 85.06 95 LEU A O 1
ATOM 717 N N . PHE A 1 96 ? 4.564 -4.010 -19.046 1.00 88.62 96 PHE A N 1
ATOM 718 C CA . PHE A 1 96 ? 5.881 -3.381 -18.925 1.00 88.62 96 PHE A CA 1
ATOM 719 C C . PHE A 1 96 ? 7.012 -4.291 -19.423 1.00 88.62 96 PHE A C 1
ATOM 721 O O . PHE A 1 96 ? 8.011 -3.776 -19.909 1.00 88.62 96 PHE A O 1
ATOM 728 N N . ASP A 1 97 ? 6.856 -5.615 -19.350 1.00 88.31 97 ASP A N 1
ATOM 729 C CA . ASP A 1 97 ? 7.839 -6.566 -19.884 1.00 88.31 97 ASP A CA 1
ATOM 730 C C . ASP A 1 97 ? 7.849 -6.537 -21.421 1.00 88.31 97 ASP A C 1
ATOM 732 O O . ASP A 1 97 ? 8.909 -6.591 -22.037 1.00 88.31 97 ASP A O 1
ATOM 736 N N . GLU A 1 98 ? 6.686 -6.366 -22.053 1.00 88.44 98 GLU A N 1
ATOM 737 C CA . GLU A 1 98 ? 6.569 -6.130 -23.498 1.00 88.44 98 GLU A CA 1
ATOM 738 C C . GLU A 1 98 ? 7.238 -4.823 -23.920 1.00 88.44 98 GLU A C 1
ATOM 740 O O . GLU A 1 98 ? 7.957 -4.787 -24.915 1.00 88.44 98 GLU A O 1
ATOM 745 N N . MET A 1 99 ? 7.053 -3.755 -23.142 1.00 91.25 99 MET A N 1
ATOM 746 C CA . MET A 1 99 ? 7.712 -2.477 -23.410 1.00 91.25 99 MET A CA 1
ATOM 747 C C . MET A 1 99 ? 9.234 -2.565 -23.282 1.00 91.25 99 MET A C 1
ATOM 749 O O . MET A 1 99 ? 9.938 -1.895 -24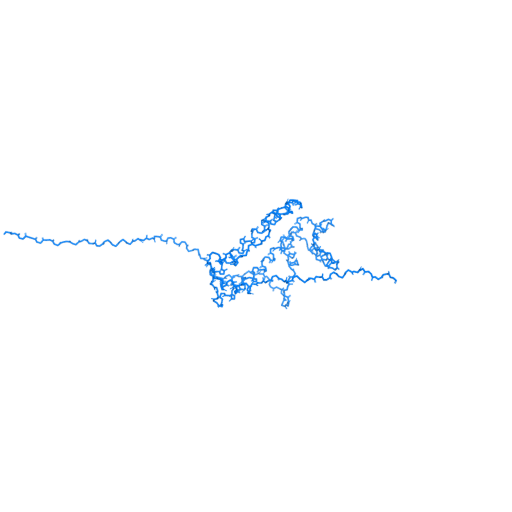.038 1.00 91.25 99 MET A O 1
ATOM 753 N N . VAL A 1 100 ? 9.737 -3.396 -22.363 1.00 93.25 100 VAL A N 1
ATOM 754 C CA . VAL A 1 100 ? 11.169 -3.698 -22.271 1.00 93.25 100 VAL A CA 1
ATOM 755 C C . VAL A 1 100 ? 11.641 -4.469 -23.498 1.00 93.25 100 VAL A C 1
ATOM 757 O O . VAL A 1 100 ? 12.627 -4.076 -24.116 1.00 93.25 100 VAL A O 1
ATOM 760 N N . LYS A 1 101 ? 10.933 -5.535 -23.892 1.00 91.94 101 LYS A N 1
ATOM 761 C CA . LYS A 1 101 ? 11.266 -6.312 -25.100 1.00 91.94 101 LYS A CA 1
ATOM 762 C C . LYS A 1 101 ? 11.254 -5.449 -26.363 1.00 91.94 101 LYS A C 1
ATOM 764 O O . LYS A 1 101 ? 12.103 -5.624 -27.226 1.00 91.94 101 LYS A O 1
ATOM 769 N N . GLY A 1 102 ? 10.315 -4.507 -26.450 1.00 90.00 102 GLY A N 1
ATOM 770 C CA . GLY A 1 102 ? 10.213 -3.539 -27.540 1.00 90.00 102 GLY A CA 1
ATOM 771 C C . GLY A 1 102 ? 11.202 -2.372 -27.456 1.00 90.00 102 GLY A C 1
ATOM 772 O O . GLY A 1 102 ? 11.129 -1.480 -28.294 1.00 90.00 102 GLY A O 1
ATOM 773 N N . GLY A 1 103 ? 12.081 -2.329 -26.448 1.00 91.50 103 GLY A N 1
ATOM 774 C CA . GLY A 1 103 ? 13.097 -1.283 -26.294 1.00 91.50 103 GLY A CA 1
ATOM 775 C C . GLY A 1 103 ? 12.554 0.105 -25.934 1.00 91.50 103 GLY A C 1
ATOM 776 O O . GLY A 1 103 ? 13.294 1.082 -25.988 1.00 91.50 103 GLY A O 1
ATOM 777 N N . VAL A 1 104 ? 11.277 0.218 -25.553 1.00 92.19 104 VAL A N 1
ATOM 778 C CA . VAL A 1 104 ? 10.641 1.501 -25.196 1.00 92.19 104 VAL A CA 1
ATOM 779 C C . VAL A 1 104 ? 11.182 2.028 -23.864 1.00 92.19 104 VAL A C 1
ATOM 781 O O . VAL A 1 104 ? 11.358 3.232 -23.680 1.00 92.19 104 VAL A O 1
ATOM 784 N N . ILE A 1 105 ? 11.435 1.115 -22.927 1.00 94.88 105 ILE A N 1
ATOM 785 C CA . ILE A 1 105 ? 12.007 1.379 -21.604 1.00 94.88 105 ILE A CA 1
ATOM 786 C C . ILE A 1 105 ? 12.979 0.257 -21.236 1.00 94.88 105 ILE A C 1
ATOM 788 O O . ILE A 1 105 ? 12.922 -0.840 -21.779 1.00 94.88 105 ILE A O 1
ATOM 792 N N . THR A 1 106 ? 13.862 0.512 -20.280 1.00 96.00 106 THR A N 1
ATOM 793 C CA . THR A 1 106 ? 14.762 -0.501 -19.713 1.00 96.00 106 THR A CA 1
ATOM 794 C C . THR A 1 106 ? 14.095 -1.280 -18.575 1.00 96.00 106 THR A C 1
ATOM 796 O O . THR A 1 106 ? 13.109 -0.828 -17.991 1.00 96.00 106 THR A O 1
ATOM 799 N N . ASN A 1 107 ? 14.671 -2.427 -18.189 1.00 92.31 107 ASN A N 1
ATOM 800 C CA . ASN A 1 107 ? 14.224 -3.186 -17.009 1.00 92.31 107 ASN A CA 1
ATOM 801 C C . ASN A 1 107 ? 14.197 -2.323 -15.735 1.00 92.31 107 ASN A C 1
ATOM 803 O O . ASN A 1 107 ? 13.217 -2.341 -14.994 1.00 92.31 107 ASN A O 1
ATOM 807 N N . LYS A 1 108 ? 15.241 -1.510 -15.521 1.00 93.56 108 LYS A N 1
ATOM 808 C CA . LYS A 1 108 ? 15.338 -0.611 -14.361 1.00 93.56 108 LYS A CA 1
ATOM 809 C C . LYS A 1 108 ? 14.218 0.432 -14.353 1.00 93.56 108 LYS A C 1
ATOM 811 O O . LYS A 1 108 ? 13.609 0.674 -13.316 1.00 93.56 108 LYS A O 1
ATOM 816 N N . GLU A 1 109 ? 13.916 1.019 -15.509 1.00 94.88 109 GLU A N 1
ATOM 817 C CA . GLU A 1 109 ? 12.821 1.986 -15.657 1.00 94.88 109 GLU A CA 1
ATOM 818 C C . GLU A 1 109 ? 11.453 1.327 -15.436 1.00 94.88 109 GLU A C 1
ATOM 820 O O . GLU A 1 109 ? 10.604 1.887 -14.742 1.00 94.88 109 GLU A O 1
ATOM 825 N N . ALA A 1 110 ? 11.239 0.118 -15.963 1.00 93.12 110 ALA A N 1
ATOM 826 C CA . ALA A 1 110 ? 10.014 -0.646 -15.738 1.00 93.12 110 ALA A CA 1
ATOM 827 C C . ALA A 1 110 ? 9.783 -0.937 -14.247 1.00 93.12 110 ALA A C 1
ATOM 829 O O . ALA A 1 110 ? 8.667 -0.768 -13.744 1.00 93.12 110 ALA A O 1
ATOM 830 N N . ASP A 1 111 ? 10.832 -1.324 -13.524 1.00 91.31 111 ASP A N 1
ATOM 831 C CA . ASP A 1 111 ? 10.759 -1.569 -12.085 1.00 91.31 111 ASP A CA 1
ATOM 832 C C . ASP A 1 111 ? 10.478 -0.295 -11.296 1.00 91.31 111 ASP A C 1
ATOM 834 O O . ASP A 1 111 ? 9.544 -0.288 -10.488 1.00 91.31 111 ASP A O 1
ATOM 838 N N . ALA A 1 112 ? 11.167 0.803 -11.614 1.00 94.38 112 ALA A N 1
ATOM 839 C CA . ALA A 1 112 ? 10.910 2.105 -11.010 1.00 94.38 112 ALA A CA 1
ATOM 840 C C . ALA A 1 112 ? 9.448 2.546 -11.205 1.00 94.38 112 ALA A C 1
ATOM 842 O O . ALA A 1 112 ? 8.793 2.987 -10.259 1.00 94.38 112 ALA A O 1
ATOM 843 N N . ILE A 1 113 ? 8.883 2.354 -12.405 1.00 93.38 113 ILE A N 1
ATOM 844 C CA . ILE A 1 113 ? 7.468 2.643 -12.682 1.00 93.38 113 ILE A CA 1
ATOM 845 C C . ILE A 1 113 ? 6.547 1.772 -11.820 1.00 93.38 113 ILE A C 1
ATOM 847 O O . ILE A 1 113 ? 5.577 2.279 -11.247 1.00 93.38 113 ILE A O 1
ATOM 851 N N . ARG A 1 114 ? 6.816 0.465 -11.714 1.00 90.19 114 ARG A N 1
ATOM 852 C CA . ARG A 1 114 ? 6.009 -0.455 -10.893 1.00 90.19 114 ARG A CA 1
ATOM 853 C C . ARG A 1 114 ? 6.037 -0.059 -9.418 1.00 90.19 114 ARG A C 1
ATOM 855 O O . ARG A 1 114 ? 4.972 -0.014 -8.799 1.00 90.19 114 ARG A O 1
ATOM 862 N N . ASP A 1 115 ? 7.215 0.242 -8.882 1.00 91.25 115 ASP A N 1
ATOM 863 C CA . ASP A 1 115 ? 7.396 0.601 -7.473 1.00 91.25 115 ASP A CA 1
ATOM 864 C C . ASP A 1 115 ? 6.726 1.933 -7.156 1.00 91.25 115 ASP A C 1
ATOM 866 O O . ASP A 1 115 ? 5.879 2.000 -6.264 1.00 91.25 115 ASP A O 1
ATOM 870 N N . LYS A 1 116 ? 6.937 2.953 -7.994 1.00 93.56 116 LYS A N 1
ATOM 871 C CA . LYS A 1 116 ? 6.283 4.254 -7.817 1.00 93.56 116 LYS A CA 1
ATOM 872 C C . LYS A 1 116 ? 4.760 4.158 -7.863 1.00 93.56 116 LYS A C 1
ATOM 874 O O . LYS A 1 116 ? 4.061 4.844 -7.118 1.00 93.56 116 LYS A O 1
ATOM 879 N N . LYS A 1 117 ? 4.210 3.306 -8.735 1.00 90.88 117 LYS A N 1
ATOM 880 C CA . LYS A 1 117 ? 2.759 3.059 -8.791 1.00 90.88 117 LYS A CA 1
ATOM 881 C C . LYS A 1 117 ? 2.252 2.358 -7.538 1.00 90.88 117 LYS A C 1
ATOM 883 O O . LYS A 1 117 ? 1.160 2.685 -7.067 1.00 90.88 117 LYS A O 1
ATOM 888 N N . ALA A 1 118 ? 2.999 1.379 -7.032 1.00 89.50 118 ALA A N 1
ATOM 889 C CA . ALA A 1 118 ? 2.653 0.678 -5.804 1.00 89.50 118 ALA A CA 1
ATOM 890 C C . ALA A 1 118 ? 2.639 1.649 -4.615 1.00 89.50 118 ALA A C 1
ATOM 892 O O . ALA A 1 118 ? 1.641 1.704 -3.898 1.00 89.50 118 ALA A O 1
ATOM 893 N N . ASP A 1 119 ? 3.668 2.485 -4.486 1.00 90.75 119 ASP A N 1
ATOM 894 C CA . ASP A 1 119 ? 3.783 3.483 -3.423 1.00 90.75 119 ASP A CA 1
ATOM 895 C C . ASP A 1 119 ? 2.660 4.514 -3.471 1.00 90.75 119 ASP A C 1
ATOM 897 O O . ASP A 1 119 ? 2.001 4.751 -2.459 1.00 90.75 119 ASP A O 1
ATOM 901 N N . LYS A 1 120 ? 2.343 5.057 -4.652 1.00 90.50 120 LYS A N 1
ATOM 902 C CA . LYS A 1 120 ? 1.205 5.976 -4.795 1.00 90.50 120 LYS A CA 1
ATOM 903 C C . LYS A 1 120 ? -0.121 5.328 -4.432 1.00 90.50 120 LYS A C 1
ATOM 905 O O . LYS A 1 120 ? -0.963 5.957 -3.796 1.00 90.50 120 LYS A O 1
ATOM 910 N N . LYS A 1 121 ? -0.327 4.066 -4.810 1.00 87.94 121 LYS A N 1
ATOM 911 C CA . LYS A 1 121 ? -1.540 3.331 -4.438 1.00 87.94 121 LYS A CA 1
ATOM 912 C C . LYS A 1 121 ? -1.625 3.123 -2.924 1.00 87.94 121 LYS A C 1
ATOM 914 O O . LYS A 1 121 ? -2.716 3.243 -2.367 1.00 87.94 121 LYS A O 1
ATOM 919 N N . ILE A 1 122 ? -0.502 2.817 -2.274 1.00 90.25 122 ILE A N 1
ATOM 920 C CA . ILE A 1 122 ? -0.412 2.697 -0.815 1.00 90.25 122 ILE A CA 1
ATOM 921 C C . ILE A 1 122 ? -0.730 4.044 -0.160 1.00 90.25 122 ILE A C 1
ATOM 923 O O . ILE A 1 122 ? -1.582 4.084 0.724 1.00 90.25 122 ILE A O 1
ATOM 927 N N . LEU A 1 123 ? -0.130 5.136 -0.638 1.00 91.25 123 LEU A N 1
ATOM 928 C CA . LEU A 1 123 ? -0.344 6.486 -0.118 1.00 91.25 123 LEU A CA 1
ATOM 929 C C . LEU A 1 123 ? -1.812 6.917 -0.232 1.00 91.25 123 LEU A C 1
ATOM 931 O O . LEU A 1 123 ? -2.425 7.261 0.772 1.00 91.25 123 LEU A O 1
ATOM 935 N N . LEU A 1 124 ? -2.414 6.795 -1.420 1.00 89.94 124 LEU A N 1
ATOM 936 C CA . LEU A 1 124 ? -3.827 7.132 -1.635 1.00 89.94 124 LEU A CA 1
ATOM 937 C C . LEU A 1 124 ? -4.756 6.306 -0.741 1.00 89.94 124 LEU A C 1
ATOM 939 O O . LEU A 1 124 ? -5.710 6.824 -0.163 1.00 89.94 124 LEU A O 1
ATOM 943 N N . ARG A 1 125 ? -4.483 5.003 -0.604 1.00 89.19 125 ARG A N 1
ATOM 944 C CA . ARG A 1 125 ? -5.263 4.136 0.284 1.00 89.19 125 ARG A CA 1
ATOM 945 C C . ARG A 1 125 ? -5.097 4.554 1.745 1.00 89.19 125 ARG A C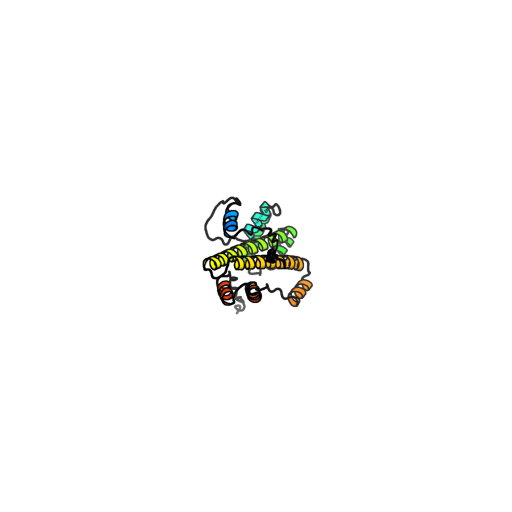 1
ATOM 947 O O . ARG A 1 125 ? -6.089 4.562 2.469 1.00 89.19 125 ARG A O 1
ATOM 954 N N . LYS A 1 126 ? -3.878 4.895 2.168 1.00 91.31 126 LYS A N 1
ATOM 955 C CA . LYS A 1 126 ? -3.580 5.380 3.519 1.00 91.31 126 LYS A CA 1
ATOM 956 C C . LYS A 1 126 ? -4.360 6.657 3.809 1.00 91.31 126 LYS A C 1
ATOM 958 O O . LYS A 1 126 ? -5.063 6.694 4.805 1.00 91.31 126 LYS A O 1
ATOM 963 N N . GLU A 1 127 ? -4.334 7.643 2.914 1.00 91.44 127 GLU A N 1
ATOM 964 C CA . GLU A 1 127 ? -5.103 8.887 3.060 1.00 91.44 127 GLU A CA 1
ATOM 965 C C . GLU A 1 127 ? -6.608 8.630 3.217 1.00 91.44 127 GLU A C 1
ATOM 967 O O . GLU A 1 127 ? -7.247 9.191 4.109 1.00 91.44 127 GLU A O 1
ATOM 972 N N . MET A 1 128 ? -7.180 7.744 2.391 1.00 91.62 128 MET A N 1
ATOM 973 C CA . MET A 1 128 ? -8.594 7.366 2.501 1.00 91.62 128 MET A CA 1
ATOM 974 C C . MET A 1 128 ? -8.909 6.703 3.846 1.00 91.62 128 MET A C 1
ATOM 976 O O . MET A 1 128 ? -9.905 7.050 4.476 1.00 91.62 128 MET A O 1
ATOM 980 N N . ILE A 1 129 ? -8.058 5.779 4.299 1.00 94.25 129 ILE A N 1
ATOM 981 C CA . ILE A 1 129 ? -8.207 5.105 5.595 1.00 94.25 129 ILE A CA 1
ATOM 982 C C . ILE A 1 129 ? -8.096 6.110 6.741 1.00 94.25 129 ILE A C 1
ATOM 984 O O . ILE A 1 129 ? -8.962 6.127 7.610 1.00 94.25 129 ILE A O 1
ATOM 988 N N . THR A 1 130 ? -7.078 6.973 6.735 1.00 94.06 130 THR A N 1
ATOM 989 C CA . THR A 1 130 ? -6.886 8.008 7.758 1.00 94.06 130 THR A CA 1
ATOM 990 C C . THR A 1 130 ? -8.103 8.920 7.839 1.00 94.06 130 THR A C 1
ATOM 992 O O . THR A 1 130 ? -8.560 9.237 8.934 1.00 94.06 130 THR A O 1
ATOM 995 N N . LYS A 1 131 ? -8.690 9.290 6.695 1.00 95.69 131 LYS A N 1
ATOM 996 C CA . LYS A 1 131 ? -9.927 10.074 6.662 1.00 95.69 131 LYS A CA 1
ATOM 997 C C . LYS A 1 131 ? -11.112 9.322 7.279 1.00 95.69 131 LYS A C 1
ATOM 999 O O . LYS A 1 131 ? -11.851 9.921 8.057 1.00 95.69 131 LYS A O 1
ATOM 1004 N N . SER A 1 132 ? -11.291 8.036 6.964 1.00 95.81 132 SER A N 1
ATOM 1005 C CA . SER A 1 132 ? -12.337 7.209 7.585 1.00 95.81 132 SER A CA 1
ATOM 1006 C C . SER A 1 132 ? -12.145 7.095 9.100 1.00 95.81 132 SER A C 1
ATOM 1008 O O . SER A 1 132 ? -13.099 7.279 9.849 1.00 95.81 132 SER A O 1
ATOM 1010 N N . LEU A 1 133 ? -10.913 6.858 9.564 1.00 97.06 133 LEU A N 1
ATOM 1011 C CA . LEU A 1 133 ? -10.584 6.783 10.991 1.00 97.06 133 LEU A CA 1
ATOM 1012 C C . LEU A 1 133 ? -10.839 8.109 11.710 1.00 97.06 133 LEU A C 1
ATOM 1014 O O . LEU A 1 133 ? -11.421 8.108 12.788 1.00 97.06 133 LEU A O 1
ATOM 1018 N N . ALA A 1 134 ? -10.466 9.241 11.106 1.00 96.75 134 ALA A N 1
ATOM 1019 C CA . ALA A 1 134 ? -10.739 10.561 11.671 1.00 96.75 134 ALA A CA 1
ATOM 1020 C C . ALA A 1 134 ? -12.247 10.812 11.854 1.00 96.75 134 ALA A C 1
ATOM 1022 O O . ALA A 1 134 ? -12.652 11.402 12.854 1.00 96.75 134 ALA A O 1
ATOM 1023 N N . GLY A 1 135 ? -13.080 10.324 10.926 1.00 96.69 135 GLY A N 1
ATOM 1024 C CA . GLY A 1 135 ? -14.537 10.329 11.081 1.00 96.69 135 GLY A CA 1
ATOM 1025 C C . GLY A 1 135 ? -14.991 9.527 12.302 1.00 96.69 135 GLY A C 1
ATOM 1026 O O . GLY A 1 135 ? -15.697 10.055 13.151 1.00 96.69 135 GLY A O 1
ATOM 1027 N N . LEU A 1 136 ? -14.498 8.296 12.454 1.00 97.31 136 LEU A N 1
ATOM 1028 C CA . LEU A 1 136 ? -14.843 7.429 13.588 1.00 97.31 136 LEU A CA 1
ATOM 1029 C C . LEU A 1 136 ? -14.384 7.982 14.945 1.00 97.31 136 LEU A C 1
ATOM 1031 O O . LEU A 1 136 ? -15.074 7.798 15.946 1.00 97.31 136 LEU A O 1
ATOM 1035 N N . VAL A 1 137 ? -13.235 8.664 14.986 1.00 97.94 137 VAL A N 1
ATOM 1036 C CA . VAL A 1 137 ? -12.755 9.363 16.189 1.00 97.94 137 VAL A CA 1
ATOM 1037 C C . VAL A 1 137 ? -13.673 10.532 16.531 1.00 97.94 137 VAL A C 1
ATOM 1039 O O . VAL A 1 137 ? -14.042 10.715 17.690 1.00 97.94 137 VAL A O 1
ATOM 1042 N N . LYS A 1 138 ? -14.081 11.317 15.527 1.00 97.38 138 LYS A N 1
ATOM 1043 C CA . LYS A 1 138 ? -15.017 12.432 15.715 1.00 97.38 138 LYS A CA 1
ATOM 1044 C C . LYS A 1 138 ? -16.374 11.950 16.233 1.00 97.38 138 LYS A C 1
ATOM 1046 O O . LYS A 1 138 ? -16.931 12.572 17.135 1.00 97.38 138 LYS A O 1
ATOM 1051 N N . ASP A 1 139 ? -16.849 10.824 15.713 1.00 96.56 139 ASP A N 1
ATOM 1052 C CA . ASP A 1 139 ? -18.089 10.168 16.136 1.00 96.56 139 ASP A CA 1
ATOM 1053 C C . ASP A 1 139 ? -17.932 9.432 17.482 1.00 96.56 139 ASP A C 1
ATOM 1055 O O . ASP A 1 139 ? -18.870 8.793 17.955 1.00 96.56 139 ASP A O 1
ATOM 1059 N N . LYS A 1 140 ? -16.746 9.510 18.109 1.00 96.62 140 LYS A N 1
ATOM 1060 C CA . LYS A 1 140 ? -16.377 8.850 19.373 1.00 96.62 140 LYS A CA 1
ATOM 1061 C C . LYS A 1 140 ? -16.571 7.331 19.362 1.00 96.62 140 LYS A C 1
ATOM 1063 O O . LYS A 1 140 ? -16.614 6.710 20.418 1.00 96.62 140 LYS A O 1
ATOM 1068 N N . THR A 1 141 ? -16.660 6.724 18.179 1.00 97.50 141 THR A N 1
ATOM 1069 C CA . THR A 1 141 ? -16.750 5.268 18.033 1.00 97.50 141 THR A CA 1
ATOM 1070 C C . THR A 1 141 ? -15.440 4.615 18.449 1.00 97.50 141 THR A C 1
ATOM 1072 O O . THR A 1 141 ? -15.454 3.582 19.104 1.00 97.50 141 THR A O 1
ATOM 1075 N N . ILE A 1 142 ? -14.310 5.228 18.093 1.00 97.69 142 ILE A N 1
ATOM 1076 C CA . ILE A 1 142 ? -12.968 4.796 18.496 1.00 97.69 142 ILE A CA 1
ATOM 1077 C C . ILE A 1 142 ? -12.202 5.966 19.113 1.00 97.69 142 ILE A C 1
ATOM 1079 O O . ILE A 1 142 ? -12.514 7.132 18.865 1.00 97.69 142 ILE A O 1
ATOM 1083 N N . THR A 1 143 ? -11.169 5.666 19.891 1.00 98.19 143 THR A N 1
ATOM 1084 C CA . THR A 1 143 ? -10.256 6.671 20.438 1.00 98.19 143 THR A CA 1
ATOM 1085 C C . THR A 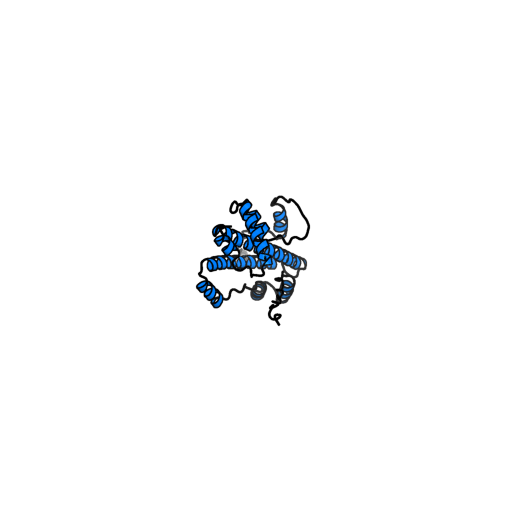1 143 ? -9.145 7.018 19.450 1.00 98.19 143 THR A C 1
ATOM 1087 O O . THR A 1 143 ? -8.860 6.295 18.489 1.00 98.19 143 THR A O 1
ATOM 1090 N N . GLN A 1 144 ? -8.468 8.135 19.714 1.00 96.00 144 GLN A N 1
ATOM 1091 C CA . GLN A 1 144 ? -7.312 8.554 18.929 1.00 96.00 144 GLN A CA 1
ATOM 1092 C C . GLN A 1 144 ? -6.163 7.533 18.993 1.00 96.00 144 GLN A C 1
ATOM 1094 O O . GLN A 1 144 ? -5.519 7.271 17.980 1.00 96.00 144 GLN A O 1
ATOM 1099 N N . GLU A 1 145 ? -5.928 6.917 20.154 1.00 97.31 145 GLU A N 1
ATOM 1100 C CA . GLU A 1 145 ? -4.926 5.855 20.300 1.00 97.31 145 GLU A CA 1
ATOM 1101 C C . GLU A 1 145 ? -5.262 4.624 19.459 1.00 97.31 145 GLU A C 1
ATOM 1103 O O . GLU A 1 145 ? -4.387 4.097 18.771 1.00 97.31 145 GLU A O 1
ATOM 1108 N N . GLN A 1 146 ? -6.528 4.197 19.445 1.00 97.88 146 GLN A N 1
ATOM 1109 C CA . GLN A 1 146 ? -6.974 3.069 18.625 1.00 97.88 146 GLN A CA 1
ATOM 1110 C C . GLN A 1 146 ? -6.752 3.348 17.129 1.00 97.88 146 GLN A C 1
ATOM 1112 O O . GLN A 1 146 ? -6.245 2.490 16.403 1.00 97.88 146 GLN A O 1
ATOM 1117 N N . ALA A 1 147 ? -7.059 4.566 16.669 1.00 97.75 147 ALA A N 1
ATOM 1118 C CA . ALA A 1 147 ? -6.784 4.986 15.297 1.00 97.75 147 ALA A CA 1
ATOM 1119 C C . ALA A 1 147 ? -5.277 4.979 14.979 1.00 97.75 147 ALA A C 1
ATOM 1121 O O . ALA A 1 147 ? -4.875 4.480 13.926 1.00 97.75 147 ALA A O 1
ATOM 1122 N N . ASN A 1 148 ? -4.435 5.466 15.895 1.00 97.44 148 ASN A N 1
ATOM 1123 C CA . ASN A 1 148 ? -2.980 5.460 15.726 1.00 97.44 148 ASN A CA 1
ATOM 1124 C C . ASN A 1 148 ? -2.435 4.026 15.617 1.00 97.44 148 ASN A C 1
ATOM 1126 O O . ASN A 1 148 ? -1.658 3.734 14.708 1.00 97.44 148 ASN A O 1
ATOM 1130 N N . LYS A 1 149 ? -2.900 3.107 16.475 1.00 97.88 149 LYS A N 1
ATOM 1131 C CA . LYS A 1 149 ? -2.527 1.684 16.417 1.00 97.88 149 LYS A CA 1
ATOM 1132 C C . LYS A 1 149 ? -2.936 1.015 15.109 1.00 97.88 149 LYS A C 1
ATOM 1134 O O . LYS A 1 149 ? -2.180 0.201 14.576 1.00 97.88 149 LYS A O 1
ATOM 1139 N N . PHE A 1 150 ? -4.093 1.377 14.554 1.00 97.12 150 PHE A N 1
ATOM 1140 C CA . PHE A 1 150 ? -4.495 0.892 13.235 1.00 97.12 150 PHE A CA 1
ATOM 1141 C C . PHE A 1 150 ? -3.503 1.328 12.148 1.00 97.12 150 PHE A C 1
ATOM 1143 O O . PHE A 1 150 ? -3.096 0.511 11.319 1.00 97.12 150 PHE A O 1
ATOM 1150 N N . ILE A 1 151 ? -3.108 2.606 12.142 1.00 96.31 151 ILE A N 1
ATOM 1151 C CA . ILE A 1 151 ? -2.159 3.149 11.160 1.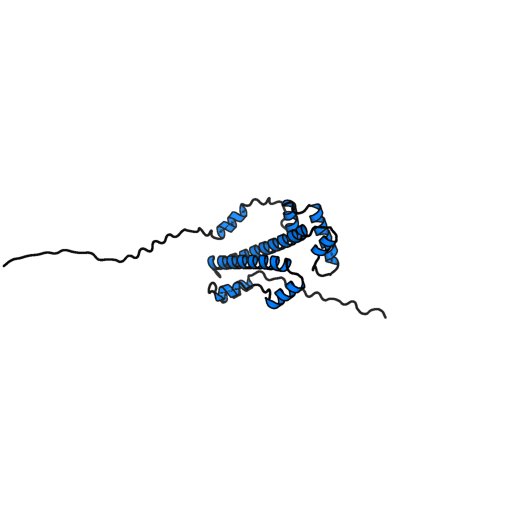00 96.31 151 ILE A CA 1
ATOM 1152 C C . ILE A 1 151 ? -0.782 2.490 11.297 1.00 96.31 151 ILE A C 1
ATOM 1154 O O . ILE A 1 151 ? -0.227 2.066 10.286 1.00 96.31 151 ILE A O 1
ATOM 1158 N N . GLU A 1 152 ? -0.280 2.319 12.520 1.00 96.31 152 GLU A N 1
ATOM 1159 C CA . GLU A 1 152 ? 0.987 1.628 12.804 1.00 96.31 152 GLU A CA 1
ATOM 1160 C C . GLU A 1 152 ? 0.995 0.203 12.213 1.00 96.31 152 GLU A C 1
ATOM 1162 O O . GLU A 1 152 ? 1.901 -0.183 11.468 1.00 96.31 152 GLU A O 1
ATOM 1167 N N . LYS A 1 153 ? -0.068 -0.576 12.464 1.00 95.62 153 LYS A N 1
ATOM 1168 C CA . LYS A 1 153 ? -0.213 -1.929 11.903 1.00 95.62 153 LYS A CA 1
ATOM 1169 C C . LYS A 1 153 ? -0.337 -1.922 10.378 1.00 95.62 153 LYS A C 1
ATOM 1171 O O . LYS A 1 153 ? 0.220 -2.798 9.713 1.00 95.62 153 LYS A O 1
ATOM 1176 N N . LEU A 1 154 ? -1.041 -0.942 9.807 1.00 93.94 154 LEU A N 1
ATOM 1177 C CA . LEU A 1 154 ? -1.173 -0.784 8.358 1.00 93.94 154 LEU A CA 1
ATOM 1178 C C . LEU A 1 154 ? 0.176 -0.503 7.690 1.00 93.94 154 LEU A C 1
ATOM 1180 O O . LEU A 1 154 ? 0.469 -1.080 6.642 1.00 93.94 154 LEU A O 1
ATOM 1184 N N . GLU A 1 155 ? 0.995 0.361 8.280 1.00 93.38 155 GLU A N 1
ATOM 1185 C CA . GLU A 1 155 ? 2.342 0.663 7.792 1.00 93.38 155 GLU A CA 1
ATOM 1186 C C . GLU A 1 155 ? 3.238 -0.568 7.841 1.00 93.38 155 GLU A C 1
ATOM 1188 O O . GLU A 1 155 ? 3.809 -0.940 6.814 1.00 93.38 155 GLU A O 1
ATOM 1193 N N . LYS A 1 156 ? 3.259 -1.273 8.977 1.00 93.50 156 LYS A N 1
ATOM 1194 C CA . LYS A 1 156 ? 4.006 -2.526 9.121 1.00 93.50 156 LYS A CA 1
ATOM 1195 C C . LYS A 1 156 ? 3.598 -3.559 8.069 1.00 93.50 156 LYS A C 1
ATOM 1197 O O . LYS A 1 156 ? 4.451 -4.165 7.427 1.00 93.50 156 LYS A O 1
ATOM 1202 N N . GLN A 1 157 ? 2.297 -3.729 7.835 1.00 92.31 157 GLN A N 1
ATOM 1203 C CA . GLN A 1 157 ? 1.798 -4.656 6.819 1.00 92.31 157 GLN A CA 1
ATOM 1204 C C . GLN A 1 157 ? 2.208 -4.249 5.393 1.00 92.31 157 GLN A C 1
ATOM 1206 O O . GLN A 1 157 ? 2.457 -5.112 4.546 1.00 92.31 157 GLN A O 1
ATOM 1211 N N . ASN A 1 158 ? 2.241 -2.950 5.090 1.00 91.25 158 ASN A N 1
ATOM 1212 C CA . ASN A 1 158 ? 2.687 -2.468 3.785 1.00 91.25 158 ASN A CA 1
ATOM 1213 C C . ASN A 1 158 ? 4.185 -2.710 3.579 1.00 91.25 158 ASN A C 1
ATOM 1215 O O . ASN A 1 158 ? 4.569 -3.107 2.481 1.00 91.25 158 ASN A O 1
ATOM 1219 N N . GLU A 1 159 ? 4.997 -2.549 4.622 1.00 91.69 159 GLU A N 1
ATOM 1220 C CA . GLU A 1 159 ? 6.431 -2.838 4.575 1.00 91.69 159 GLU A CA 1
ATOM 1221 C C . GLU A 1 159 ? 6.699 -4.339 4.386 1.00 91.69 159 GLU A C 1
ATOM 1223 O O . GLU A 1 159 ? 7.397 -4.730 3.452 1.00 91.69 159 GLU A O 1
ATOM 1228 N N . GLU A 1 160 ? 6.022 -5.204 5.155 1.00 90.88 160 GLU A N 1
ATOM 1229 C CA . GLU A 1 160 ? 6.065 -6.665 4.964 1.00 90.88 160 GLU A CA 1
ATOM 1230 C C . GLU A 1 160 ? 5.693 -7.054 3.519 1.00 90.88 160 GLU A C 1
ATOM 1232 O O . GLU A 1 160 ? 6.311 -7.930 2.908 1.00 90.88 160 GLU A O 1
ATOM 1237 N N . ARG A 1 161 ? 4.691 -6.381 2.936 1.00 89.12 161 ARG A N 1
ATOM 1238 C CA . ARG A 1 161 ? 4.259 -6.620 1.553 1.00 89.12 161 ARG A CA 1
ATOM 1239 C C . ARG A 1 161 ? 5.279 -6.129 0.523 1.00 89.12 161 ARG A C 1
ATOM 1241 O O . ARG A 1 161 ? 5.408 -6.774 -0.517 1.00 89.12 161 ARG A O 1
ATOM 1248 N N . ARG A 1 162 ? 5.984 -5.022 0.775 1.00 87.88 162 ARG A N 1
ATOM 1249 C CA . ARG A 1 162 ? 7.059 -4.528 -0.104 1.00 87.88 162 ARG A CA 1
ATOM 1250 C C . ARG A 1 162 ? 8.221 -5.507 -0.150 1.00 87.88 162 ARG A C 1
ATOM 1252 O O . ARG A 1 162 ? 8.653 -5.870 -1.241 1.00 87.88 162 ARG A O 1
ATOM 1259 N N . GLU A 1 163 ? 8.665 -5.986 1.005 1.00 89.44 163 GLU A N 1
ATOM 1260 C CA . GLU A 1 163 ? 9.755 -6.962 1.088 1.00 89.44 163 GLU A CA 1
ATOM 1261 C C . GLU A 1 163 ? 9.377 -8.293 0.440 1.00 89.44 163 GLU A C 1
ATOM 1263 O O . GLU A 1 163 ? 10.131 -8.846 -0.363 1.00 89.44 163 GLU A O 1
ATOM 1268 N N . LEU A 1 164 ? 8.151 -8.762 0.684 1.00 89.25 164 LEU A N 1
ATOM 1269 C CA . LEU A 1 164 ? 7.612 -9.917 -0.021 1.00 89.25 164 LEU A CA 1
ATOM 1270 C C . LEU A 1 164 ? 7.614 -9.700 -1.542 1.00 89.25 164 LEU A C 1
ATOM 1272 O O . LEU A 1 164 ? 8.018 -10.590 -2.282 1.00 89.25 164 LEU A O 1
ATOM 1276 N N . HIS A 1 165 ? 7.184 -8.533 -2.022 1.00 86.06 165 HIS A N 1
ATOM 1277 C CA . HIS A 1 165 ? 7.159 -8.231 -3.454 1.00 86.06 165 HIS A CA 1
ATOM 1278 C C . HIS A 1 165 ? 8.559 -8.247 -4.075 1.00 86.06 165 HIS A C 1
ATOM 1280 O O . HIS A 1 165 ? 8.745 -8.860 -5.125 1.00 86.06 165 HIS A O 1
ATOM 1286 N N . LYS A 1 166 ? 9.556 -7.651 -3.409 1.00 87.75 166 LYS A N 1
ATOM 1287 C CA . LYS A 1 166 ? 10.965 -7.711 -3.835 1.00 87.75 166 LYS A CA 1
ATOM 1288 C C . LYS A 1 166 ? 11.462 -9.155 -3.906 1.00 87.75 166 LYS A C 1
ATOM 1290 O O . LYS A 1 166 ? 11.990 -9.566 -4.934 1.00 87.75 166 LYS A O 1
ATOM 1295 N N . LYS A 1 167 ? 11.208 -9.951 -2.863 1.00 89.50 167 LYS A N 1
ATOM 1296 C CA . LYS A 1 167 ? 11.575 -11.373 -2.828 1.00 89.50 167 LYS A CA 1
ATOM 1297 C C . LYS A 1 167 ? 10.950 -12.150 -3.985 1.00 89.50 167 LYS A C 1
ATOM 1299 O O . LYS A 1 167 ? 11.642 -12.884 -4.681 1.00 89.50 167 LYS A O 1
ATOM 1304 N N . LEU A 1 168 ? 9.652 -11.959 -4.224 1.00 87.69 168 LEU A N 1
ATOM 1305 C CA . LEU A 1 168 ? 8.951 -12.630 -5.317 1.00 87.69 168 LEU A CA 1
ATOM 1306 C C . LEU A 1 168 ? 9.486 -12.201 -6.683 1.00 87.69 168 LEU A C 1
ATOM 1308 O O . LEU A 1 168 ? 9.492 -13.030 -7.587 1.00 87.69 168 LEU A O 1
ATOM 1312 N N . ARG A 1 169 ? 9.924 -10.944 -6.861 1.00 84.38 169 ARG A N 1
ATOM 1313 C CA . ARG A 1 169 ? 10.547 -10.459 -8.108 1.00 84.38 169 ARG A CA 1
ATOM 1314 C C . ARG A 1 169 ? 11.835 -11.196 -8.452 1.00 84.38 169 ARG A C 1
ATOM 1316 O O . ARG A 1 169 ? 12.031 -11.488 -9.624 1.00 84.38 169 ARG A O 1
ATOM 1323 N N . SER A 1 170 ? 12.657 -11.506 -7.454 1.00 85.81 170 SER A N 1
ATOM 1324 C CA . SER A 1 170 ? 13.931 -12.209 -7.638 1.00 85.81 170 SER A CA 1
ATOM 1325 C C . SER A 1 170 ? 13.784 -13.714 -7.888 1.00 85.81 170 SER A C 1
ATOM 1327 O O . SER A 1 170 ? 14.741 -14.338 -8.329 1.00 85.81 170 SER A O 1
ATOM 1329 N N . MET A 1 171 ? 12.614 -14.295 -7.610 1.00 87.75 171 MET A N 1
ATOM 1330 C CA . MET A 1 171 ? 12.323 -15.712 -7.857 1.00 87.75 171 MET A CA 1
ATOM 1331 C C . MET A 1 171 ? 11.947 -15.978 -9.319 1.00 87.75 171 MET A C 1
ATOM 1333 O O . MET A 1 171 ? 11.308 -15.141 -9.970 1.00 87.75 171 MET A O 1
ATOM 1337 N N . SER A 1 172 ? 12.260 -17.182 -9.804 1.00 90.44 172 SER A N 1
ATOM 1338 C CA . SER A 1 172 ? 11.742 -17.697 -11.076 1.00 90.44 172 SER A CA 1
ATOM 1339 C C . SER A 1 172 ? 10.215 -17.870 -11.039 1.00 90.44 172 SER A C 1
ATOM 1341 O O . SER A 1 172 ? 9.575 -17.797 -9.985 1.00 90.44 172 SER A O 1
ATOM 1343 N N . GLN A 1 173 ? 9.587 -18.090 -12.200 1.00 85.38 173 GLN A N 1
ATOM 1344 C CA . GLN A 1 173 ? 8.131 -18.276 -12.253 1.00 85.38 173 GLN A CA 1
ATOM 1345 C C . GLN A 1 173 ? 7.662 -19.522 -11.494 1.00 85.38 173 GLN A C 1
ATOM 1347 O O . GLN A 1 173 ? 6.609 -19.465 -10.857 1.00 85.38 173 GLN A O 1
ATOM 1352 N N . GLU A 1 174 ? 8.419 -20.618 -11.562 1.00 88.94 174 GLU A N 1
ATOM 1353 C CA . GLU A 1 174 ? 8.101 -21.875 -10.877 1.00 88.94 174 GLU A CA 1
ATOM 1354 C C . GLU A 1 174 ? 8.245 -21.714 -9.363 1.00 88.94 174 GLU A C 1
ATOM 1356 O O . GLU A 1 174 ? 7.273 -21.898 -8.635 1.00 88.94 174 GLU A O 1
ATOM 1361 N N . GLU A 1 175 ? 9.385 -21.199 -8.896 1.00 91.62 175 GLU A N 1
ATOM 1362 C CA . GLU A 1 175 ? 9.606 -20.916 -7.471 1.00 91.62 175 GLU A CA 1
ATOM 1363 C C . GLU A 1 175 ? 8.570 -19.938 -6.909 1.00 91.62 175 GLU A C 1
ATOM 1365 O O . GLU A 1 175 ? 8.097 -20.090 -5.781 1.00 91.62 175 GLU A O 1
ATOM 1370 N N . ARG A 1 176 ? 8.182 -18.923 -7.693 1.00 88.94 176 ARG A N 1
ATOM 1371 C CA . ARG A 1 176 ? 7.149 -17.968 -7.288 1.00 88.94 176 ARG A CA 1
ATOM 1372 C C . ARG A 1 176 ? 5.796 -18.660 -7.117 1.00 88.94 176 ARG A C 1
ATOM 1374 O O . ARG A 1 176 ? 5.098 -18.354 -6.149 1.00 88.94 176 ARG A O 1
ATOM 1381 N N . LYS A 1 177 ? 5.398 -19.540 -8.042 1.00 87.81 177 LYS A N 1
ATOM 1382 C CA . LYS A 1 177 ? 4.131 -20.286 -7.948 1.00 87.81 177 LYS A CA 1
ATOM 1383 C C . LYS A 1 177 ? 4.118 -21.165 -6.701 1.00 87.81 177 LYS A C 1
ATOM 1385 O O . LYS A 1 177 ? 3.183 -21.048 -5.906 1.00 87.81 177 LYS A O 1
ATOM 1390 N N . ASP A 1 178 ? 5.184 -21.926 -6.484 1.00 92.50 178 ASP A N 1
ATOM 1391 C CA . ASP A 1 178 ? 5.335 -22.796 -5.317 1.00 92.50 178 ASP A CA 1
ATOM 1392 C C . ASP A 1 178 ? 5.292 -22.001 -4.011 1.00 92.50 178 ASP A C 1
ATOM 1394 O O . ASP A 1 178 ? 4.564 -22.352 -3.078 1.00 92.50 178 ASP A O 1
ATOM 1398 N N . TYR A 1 179 ? 6.000 -20.870 -3.953 1.00 90.12 179 TYR A N 1
ATOM 1399 C CA . TYR A 1 179 ? 5.984 -19.994 -2.786 1.00 90.12 179 TYR A CA 1
ATOM 1400 C C . TYR A 1 179 ? 4.578 -19.458 -2.489 1.00 90.12 179 TYR A C 1
ATOM 1402 O O . TYR A 1 179 ? 4.145 -19.440 -1.335 1.00 90.12 179 TYR A O 1
ATOM 1410 N N . ILE A 1 180 ? 3.843 -19.020 -3.516 1.00 88.12 180 ILE A N 1
ATOM 1411 C CA . ILE A 1 180 ? 2.472 -18.514 -3.362 1.00 88.12 180 ILE A CA 1
ATOM 1412 C C . ILE A 1 180 ? 1.540 -19.620 -2.857 1.00 88.12 180 ILE A C 1
ATOM 1414 O O . ILE A 1 180 ? 0.736 -19.363 -1.956 1.00 88.12 180 ILE A O 1
ATOM 1418 N N . GLN A 1 181 ? 1.651 -20.827 -3.416 1.00 88.12 181 GLN A N 1
ATOM 1419 C CA . GLN A 1 181 ? 0.821 -21.972 -3.050 1.00 88.12 181 GLN A CA 1
ATOM 1420 C C . GLN A 1 181 ? 1.086 -22.426 -1.612 1.00 88.12 181 GLN A C 1
ATOM 1422 O O . GLN A 1 181 ? 0.140 -22.648 -0.858 1.00 88.12 181 GLN A O 1
ATOM 1427 N N . LYS A 1 182 ? 2.360 -22.506 -1.211 1.00 89.69 182 LYS A N 1
ATOM 1428 C CA . LYS A 1 182 ? 2.764 -22.950 0.127 1.00 89.69 182 LYS A CA 1
ATOM 1429 C C . LYS A 1 182 ? 2.446 -21.925 1.213 1.00 89.69 182 LYS A C 1
ATOM 1431 O O . LYS A 1 182 ? 2.008 -22.301 2.297 1.00 89.69 182 LYS A O 1
ATOM 1436 N N . ASN A 1 183 ? 2.670 -20.638 0.941 1.00 85.88 183 ASN A N 1
ATOM 1437 C CA . ASN A 1 183 ? 2.632 -19.614 1.985 1.00 85.88 183 ASN A CA 1
ATOM 1438 C C . ASN A 1 183 ? 1.310 -18.845 2.050 1.00 85.88 183 ASN A C 1
ATOM 1440 O O . ASN A 1 183 ? 1.083 -18.166 3.045 1.00 85.88 183 ASN A O 1
ATOM 1444 N N . GLY A 1 184 ? 0.457 -18.921 1.021 1.00 76.75 184 GLY A N 1
ATOM 1445 C CA . GLY A 1 184 ? -0.840 -18.247 0.987 1.00 76.75 184 GLY A CA 1
ATOM 1446 C C . GLY A 1 184 ? -0.730 -16.731 1.192 1.00 76.75 184 GLY A C 1
ATOM 1447 O O . GLY A 1 184 ? -0.792 -16.227 2.309 1.00 76.75 184 GLY A O 1
ATOM 1448 N N . LEU A 1 185 ? -0.628 -15.954 0.112 1.00 72.62 185 LEU A N 1
ATOM 1449 C CA . LEU A 1 185 ? -0.363 -14.507 0.197 1.00 72.62 185 LEU A CA 1
ATOM 1450 C C . LEU A 1 185 ? -1.595 -13.646 0.540 1.00 72.62 185 LEU A C 1
ATOM 1452 O O . LEU A 1 185 ? -1.886 -12.651 -0.128 1.00 72.62 185 LEU A O 1
ATOM 1456 N N . ARG A 1 186 ? -2.347 -14.008 1.583 1.00 70.31 186 ARG A N 1
ATOM 1457 C CA . ARG A 1 186 ? -3.464 -13.191 2.072 1.00 70.31 186 ARG A CA 1
ATOM 1458 C C . ARG A 1 186 ? -2.951 -12.136 3.045 1.00 70.31 186 ARG A C 1
ATOM 1460 O O . ARG A 1 186 ? -2.180 -12.418 3.956 1.00 70.31 186 ARG A O 1
ATOM 1467 N N . GLY A 1 187 ? -3.388 -10.893 2.853 1.00 71.56 187 GLY A N 1
ATOM 1468 C CA . GLY A 1 187 ? -3.108 -9.839 3.821 1.00 71.56 187 GLY A CA 1
ATOM 1469 C C . GLY A 1 187 ? -3.779 -10.142 5.162 1.00 71.56 187 GLY A C 1
ATOM 1470 O O . GLY A 1 187 ? -4.956 -10.495 5.184 1.00 71.56 187 GLY A O 1
ATOM 1471 N N . LYS A 1 188 ? -3.041 -9.966 6.264 1.00 84.44 188 LYS A N 1
ATOM 1472 C CA . LYS A 1 188 ? -3.590 -9.891 7.627 1.00 84.44 188 LYS A CA 1
ATOM 1473 C C . LYS A 1 188 ? -4.772 -8.911 7.688 1.00 84.44 188 LYS A C 1
ATOM 1475 O O . LYS A 1 188 ? -4.695 -7.805 7.146 1.00 84.44 188 LYS A O 1
ATOM 1480 N N . ASP A 1 189 ? -5.855 -9.322 8.338 1.00 92.25 189 ASP A N 1
ATOM 1481 C CA . ASP A 1 189 ? -6.983 -8.445 8.649 1.00 92.25 189 ASP A CA 1
ATOM 1482 C C . ASP A 1 189 ? -6.657 -7.674 9.934 1.00 92.25 189 ASP A C 1
ATOM 1484 O O . ASP A 1 189 ? -6.769 -8.213 11.034 1.00 92.25 189 ASP A O 1
ATOM 1488 N N . ILE A 1 190 ? -6.233 -6.419 9.771 1.00 94.56 190 ILE A N 1
ATOM 1489 C CA . ILE A 1 190 ? -5.816 -5.546 10.877 1.00 94.56 190 ILE A CA 1
ATOM 1490 C C . ILE A 1 190 ? -6.948 -5.352 11.891 1.00 94.56 190 ILE A C 1
ATOM 1492 O O . ILE A 1 190 ? -6.690 -5.355 13.090 1.00 94.56 190 ILE A O 1
ATOM 1496 N N . ILE A 1 191 ? -8.203 -5.230 11.438 1.00 96.06 191 ILE A N 1
ATOM 1497 C CA . ILE A 1 191 ? -9.349 -5.047 12.342 1.00 96.06 191 ILE A CA 1
ATOM 1498 C C . ILE A 1 191 ? -9.509 -6.295 13.209 1.00 96.06 191 ILE A C 1
ATOM 1500 O O . ILE A 1 191 ? -9.652 -6.195 14.424 1.00 96.06 191 ILE A O 1
ATOM 1504 N N . LYS A 1 192 ? -9.435 -7.483 12.598 1.00 96.44 192 LYS A N 1
ATOM 1505 C CA . LYS A 1 192 ? -9.505 -8.753 13.335 1.00 96.44 192 LYS A CA 1
ATOM 1506 C C . LYS A 1 192 ? -8.364 -8.895 14.348 1.00 96.44 192 LYS A C 1
ATOM 1508 O O . LYS A 1 192 ? -8.587 -9.396 15.445 1.00 96.44 192 LYS A O 1
ATOM 1513 N N . GLU A 1 193 ? -7.157 -8.472 13.986 1.00 96.06 193 GLU A N 1
ATOM 1514 C CA . GLU A 1 193 ? -5.992 -8.488 14.877 1.00 96.06 193 GLU A CA 1
ATOM 1515 C C . GLU A 1 193 ? -6.187 -7.552 16.076 1.00 96.06 193 GLU A C 1
ATOM 1517 O O . GLU A 1 193 ? -5.983 -7.968 17.211 1.00 96.06 193 GLU A O 1
ATOM 1522 N N . MET A 1 194 ? -6.684 -6.335 15.846 1.00 97.31 194 MET A N 1
ATOM 1523 C CA . MET A 1 194 ? -6.955 -5.373 16.917 1.00 97.31 194 MET A CA 1
ATOM 1524 C C . MET A 1 194 ? -8.059 -5.831 17.876 1.00 97.31 194 MET A C 1
ATOM 1526 O O . MET A 1 194 ? -7.950 -5.572 19.072 1.00 97.31 194 MET A O 1
ATOM 1530 N N . VAL A 1 195 ? -9.091 -6.531 17.387 1.00 98.00 195 VAL A N 1
ATOM 1531 C CA . VAL A 1 195 ? -10.093 -7.173 18.260 1.00 98.00 195 VAL A CA 1
ATOM 1532 C C . VAL A 1 195 ? -9.437 -8.249 19.119 1.00 98.00 195 VAL A C 1
ATOM 1534 O O . VAL A 1 195 ? -9.643 -8.291 20.328 1.00 98.00 195 VAL A O 1
ATOM 1537 N N . LYS A 1 196 ? -8.621 -9.117 18.508 1.00 97.75 196 LYS A N 1
ATOM 1538 C CA . LYS A 1 196 ? -7.933 -10.202 19.221 1.00 97.75 196 LYS A CA 1
ATOM 1539 C C . LYS A 1 196 ? -7.002 -9.672 20.317 1.00 97.75 196 LYS A C 1
ATOM 1541 O O . LYS A 1 196 ? -6.875 -10.301 21.359 1.00 97.75 196 LYS A O 1
ATOM 1546 N N . GLU A 1 197 ? -6.354 -8.539 20.072 1.00 97.44 197 GLU A N 1
ATOM 1547 C CA . GLU A 1 197 ? -5.477 -7.859 21.033 1.00 97.44 197 GLU A CA 1
ATOM 1548 C C . GLU A 1 197 ? -6.244 -7.047 22.088 1.00 97.44 197 GLU A C 1
ATOM 1550 O O . GLU A 1 197 ? -5.623 -6.466 22.973 1.00 97.44 197 GLU A O 1
ATOM 1555 N N . GLY A 1 198 ? -7.577 -6.979 22.003 1.00 96.94 198 GLY A N 1
ATOM 1556 C CA . GLY A 1 198 ? -8.403 -6.188 22.914 1.00 96.94 198 GLY A CA 1
ATOM 1557 C C . GLY A 1 198 ? -8.230 -4.676 22.746 1.00 96.94 198 GLY A C 1
ATOM 1558 O O . GLY A 1 198 ? -8.656 -3.915 23.608 1.00 96.94 198 GLY A O 1
ATOM 1559 N N . ILE A 1 199 ? -7.617 -4.225 21.645 1.00 97.75 199 ILE A N 1
ATOM 1560 C CA . ILE A 1 199 ? -7.441 -2.796 21.356 1.00 97.75 199 ILE A CA 1
ATOM 1561 C C . ILE A 1 199 ? -8.790 -2.163 21.020 1.00 97.75 199 ILE A C 1
ATOM 1563 O O . ILE A 1 199 ? -9.017 -1.013 21.378 1.00 97.75 199 ILE A O 1
ATOM 1567 N N . ILE A 1 200 ? -9.675 -2.896 20.339 1.00 98.06 200 ILE A N 1
ATOM 1568 C CA . ILE A 1 200 ? -11.041 -2.470 20.003 1.00 98.06 200 ILE A CA 1
ATOM 1569 C C . ILE A 1 200 ? -12.051 -3.563 20.358 1.00 98.06 200 ILE A C 1
ATOM 1571 O O . ILE A 1 200 ? -11.707 -4.745 20.403 1.00 98.06 200 ILE A O 1
ATOM 1575 N N . THR A 1 201 ? -13.310 -3.177 20.556 1.00 98.31 201 THR A N 1
ATOM 1576 C CA . THR A 1 201 ? -14.421 -4.117 20.747 1.00 98.31 201 THR A CA 1
ATOM 1577 C C . THR A 1 201 ? -14.921 -4.676 19.412 1.00 98.31 201 THR A C 1
ATOM 1579 O O . THR A 1 201 ? -14.626 -4.150 18.334 1.00 98.31 201 THR A O 1
ATOM 1582 N N . GLN A 1 202 ? -15.716 -5.746 19.476 1.00 97.81 202 GLN A N 1
ATOM 1583 C CA . GLN A 1 202 ? -16.345 -6.329 18.291 1.00 97.81 202 GLN A CA 1
ATOM 1584 C C . GLN A 1 202 ? -17.311 -5.343 17.609 1.00 97.81 202 GLN A C 1
ATOM 1586 O O . GLN A 1 202 ? -17.296 -5.214 16.387 1.00 97.81 202 GLN A O 1
ATOM 1591 N N . GLU A 1 203 ? -18.080 -4.586 18.391 1.00 97.25 203 GLU A N 1
ATOM 1592 C CA . GLU A 1 203 ? -18.989 -3.553 17.879 1.00 97.25 203 GLU A CA 1
ATOM 1593 C C . GLU A 1 203 ? -18.219 -2.440 17.147 1.00 97.25 203 GLU A C 1
ATOM 1595 O O . GLU A 1 203 ? -18.567 -2.057 16.029 1.00 97.25 203 GLU A O 1
ATOM 1600 N N . GLN A 1 204 ? -17.104 -1.971 17.723 1.00 97.62 204 GLN A N 1
ATOM 1601 C CA . GLN A 1 204 ? -16.216 -1.005 17.066 1.00 97.62 204 GLN A CA 1
ATOM 1602 C C . GLN A 1 204 ? -15.678 -1.553 15.739 1.00 97.62 204 GLN A C 1
ATOM 1604 O O . GLN A 1 204 ? -15.648 -0.843 14.732 1.00 97.62 204 GLN A O 1
ATOM 1609 N N . ALA A 1 205 ? -15.283 -2.827 15.714 1.00 97.62 205 ALA A N 1
ATOM 1610 C CA . ALA A 1 205 ? -14.769 -3.483 14.520 1.00 97.62 205 ALA A CA 1
ATOM 1611 C C . ALA A 1 205 ? -15.795 -3.556 13.380 1.00 97.62 205 ALA A C 1
ATOM 1613 O O . ALA A 1 205 ? -15.425 -3.384 12.216 1.00 97.62 205 ALA A O 1
ATOM 1614 N N . GLU A 1 206 ? -17.069 -3.790 13.684 1.00 97.25 206 GLU A N 1
ATOM 1615 C CA . GLU A 1 206 ? -18.141 -3.814 12.684 1.00 97.25 206 GLU A CA 1
ATOM 1616 C C . GLU A 1 206 ? -18.348 -2.439 12.045 1.00 97.25 206 GLU A C 1
ATOM 1618 O O . GLU A 1 206 ? -18.326 -2.319 10.815 1.00 97.25 206 GLU A O 1
ATOM 1623 N N . VAL A 1 207 ? -18.422 -1.382 12.860 1.00 96.75 207 VAL A N 1
ATOM 1624 C CA . VAL A 1 207 ? -18.542 -0.002 12.363 1.00 96.75 207 VAL A CA 1
ATOM 1625 C C . VAL A 1 207 ? -17.308 0.395 11.547 1.00 96.75 207 VAL A C 1
ATOM 1627 O O . VAL A 1 207 ? -17.428 0.997 10.475 1.00 96.75 207 VAL A O 1
ATOM 1630 N N . MET A 1 208 ? -16.109 0.000 11.989 1.00 96.12 208 MET A N 1
ATOM 1631 C CA . MET A 1 208 ? -14.885 0.195 11.210 1.00 96.12 208 MET A CA 1
ATOM 1632 C C . MET A 1 208 ? -14.981 -0.485 9.840 1.00 96.12 208 MET A C 1
ATOM 1634 O O . MET A 1 208 ? -14.706 0.153 8.826 1.00 96.12 208 MET A O 1
ATOM 1638 N N . ARG A 1 209 ? -15.399 -1.756 9.766 1.00 94.88 209 ARG A N 1
ATOM 1639 C CA . ARG A 1 209 ? -15.530 -2.487 8.489 1.00 94.88 209 ARG A CA 1
ATOM 1640 C C . ARG A 1 209 ? -16.512 -1.821 7.529 1.00 94.88 209 ARG A C 1
ATOM 1642 O O . ARG A 1 209 ? -16.286 -1.865 6.317 1.00 94.88 209 ARG A O 1
ATOM 1649 N N . ASP A 1 210 ? -17.570 -1.207 8.050 1.00 94.88 210 ASP A N 1
ATOM 1650 C CA . ASP A 1 210 ? -18.521 -0.456 7.236 1.00 94.88 210 ASP A CA 1
ATOM 1651 C C . ASP A 1 210 ? -17.895 0.813 6.633 1.00 94.88 210 ASP A C 1
ATOM 1653 O O . ASP A 1 210 ? -17.999 1.040 5.425 1.00 94.88 210 ASP A O 1
ATOM 1657 N N . LYS A 1 211 ? -17.175 1.601 7.445 1.00 93.38 211 LYS A N 1
ATOM 1658 C CA . LYS A 1 211 ? -16.587 2.890 7.026 1.00 93.38 211 LYS A CA 1
ATOM 1659 C C . LYS A 1 211 ? -15.269 2.783 6.257 1.00 93.38 211 LYS A C 1
ATOM 1661 O O . LYS A 1 211 ? -14.810 3.776 5.680 1.00 93.38 211 LYS A O 1
ATOM 1666 N N . MET A 1 212 ? -14.626 1.619 6.257 1.00 91.00 212 MET A N 1
ATOM 1667 C CA . MET A 1 212 ? -13.353 1.418 5.565 1.00 91.00 212 MET A CA 1
ATOM 1668 C C . MET A 1 212 ? -13.525 1.357 4.038 1.00 91.00 212 MET A C 1
ATOM 1670 O O . MET A 1 212 ? -14.501 0.796 3.537 1.00 91.00 212 MET A O 1
ATOM 1674 N N . PRO A 1 213 ? -12.557 1.877 3.258 1.00 86.62 213 PRO A N 1
ATOM 1675 C CA . PRO A 1 213 ? -12.623 1.838 1.802 1.00 86.62 213 PRO A CA 1
ATOM 1676 C C . PRO A 1 213 ? -12.578 0.392 1.284 1.00 86.62 213 PRO A C 1
ATOM 1678 O O . PRO A 1 213 ? -11.579 -0.321 1.435 1.00 86.62 213 PRO A O 1
ATOM 1681 N N . LYS A 1 214 ? -13.665 -0.033 0.633 1.00 80.75 214 LYS A N 1
ATOM 1682 C CA . LYS A 1 214 ? -13.802 -1.372 0.045 1.00 80.75 214 LYS A CA 1
ATOM 1683 C C . LYS A 1 214 ? -13.196 -1.402 -1.366 1.00 80.75 214 LYS A C 1
ATOM 1685 O O . LYS A 1 214 ? -13.314 -0.423 -2.109 1.00 80.75 214 LYS A O 1
ATOM 1690 N N . PRO A 1 215 ? -12.521 -2.496 -1.766 1.00 68.06 215 PRO A N 1
ATOM 1691 C CA . PRO A 1 215 ? -12.125 -2.667 -3.159 1.00 68.06 215 PRO A CA 1
ATOM 1692 C C . PRO A 1 215 ? -13.375 -2.637 -4.048 1.00 68.06 215 PRO A C 1
ATOM 1694 O O . PRO A 1 215 ? -14.409 -3.194 -3.683 1.00 68.06 215 PRO A O 1
ATOM 1697 N N . LYS A 1 216 ? -13.286 -1.973 -5.210 1.00 61.00 216 LYS A N 1
ATOM 1698 C CA . LYS A 1 216 ? -14.390 -1.961 -6.179 1.00 61.00 216 LYS A CA 1
ATOM 1699 C C . LYS A 1 216 ? -14.731 -3.415 -6.548 1.00 61.00 216 LYS A C 1
ATOM 1701 O O . LYS A 1 216 ? -13.792 -4.173 -6.813 1.00 61.00 216 LYS A O 1
ATOM 1706 N N . PRO A 1 217 ? -16.018 -3.803 -6.584 1.00 52.91 217 PRO A N 1
ATOM 1707 C CA . PRO A 1 217 ? -16.400 -5.139 -7.021 1.00 52.91 217 PRO A CA 1
ATOM 1708 C C . PRO A 1 217 ? -15.864 -5.378 -8.435 1.00 52.91 217 PRO A C 1
ATOM 1710 O O . PRO A 1 217 ? -15.879 -4.475 -9.281 1.00 52.91 217 PRO A O 1
ATOM 1713 N N . HIS A 1 218 ? -15.339 -6.577 -8.686 1.00 49.88 218 HIS A N 1
ATOM 1714 C CA . HIS A 1 218 ? -14.923 -6.952 -10.030 1.00 49.88 218 HIS A CA 1
ATOM 1715 C C . HIS A 1 218 ? -16.184 -7.058 -10.886 1.00 49.88 218 HIS A C 1
ATOM 1717 O O . HIS A 1 218 ? -17.046 -7.886 -10.617 1.00 49.88 218 HIS A O 1
ATOM 1723 N N . LYS A 1 219 ? -16.326 -6.176 -11.882 1.00 51.78 219 LYS A N 1
ATOM 1724 C CA . LYS A 1 219 ? -17.373 -6.328 -12.892 1.00 51.78 219 LYS A CA 1
ATOM 1725 C C . LYS A 1 219 ? -17.006 -7.555 -13.716 1.00 51.78 219 LYS A C 1
ATOM 1727 O O . LYS A 1 219 ? -15.992 -7.525 -14.415 1.00 51.78 219 LYS A O 1
ATOM 1732 N N . GLU A 1 220 ? -17.790 -8.615 -13.587 1.00 39.97 220 GLU A N 1
ATOM 1733 C CA . GLU A 1 220 ? -17.675 -9.803 -14.421 1.00 39.97 220 GLU A CA 1
ATOM 1734 C C . GLU A 1 220 ? -17.844 -9.375 -15.880 1.00 39.97 220 GLU A C 1
ATOM 1736 O O . GLU A 1 220 ? -18.881 -8.847 -16.284 1.00 39.97 220 GLU A O 1
ATOM 1741 N N . LYS A 1 221 ? -16.767 -9.471 -16.661 1.00 48.06 221 LYS A N 1
ATOM 1742 C CA . LYS A 1 221 ? -16.843 -9.219 -18.095 1.00 48.06 221 LYS A CA 1
ATOM 1743 C C . LYS A 1 221 ? -17.459 -10.466 -18.714 1.00 48.06 221 LYS A C 1
ATOM 1745 O O . LYS A 1 221 ? -16.776 -11.481 -18.804 1.00 48.06 221 LYS A O 1
ATOM 1750 N N . VAL A 1 222 ? -18.715 -10.375 -19.150 1.00 36.72 222 VAL A N 1
ATOM 1751 C CA . VAL A 1 222 ? -19.320 -11.364 -20.050 1.00 36.72 222 VAL A CA 1
ATOM 1752 C C . VAL A 1 222 ? -18.423 -11.446 -21.287 1.00 36.72 222 VAL A C 1
ATOM 1754 O O . VAL A 1 222 ? -18.384 -10.521 -22.101 1.00 36.72 222 VAL A O 1
ATOM 1757 N N . ARG A 1 223 ? -17.622 -12.510 -21.396 1.00 40.94 223 ARG A N 1
ATOM 1758 C CA . ARG A 1 223 ? -16.947 -12.858 -22.647 1.00 40.94 223 ARG A CA 1
ATOM 1759 C C . ARG A 1 223 ? -18.043 -13.336 -23.590 1.00 40.94 223 ARG A C 1
ATOM 1761 O O . ARG A 1 223 ? -18.486 -14.470 -23.480 1.00 40.94 223 ARG A O 1
ATOM 1768 N N . VAL A 1 224 ? -18.495 -12.463 -24.484 1.00 37.19 224 VAL A N 1
ATOM 1769 C CA . VAL A 1 224 ? -19.279 -12.887 -25.646 1.00 37.19 224 VAL A CA 1
ATOM 1770 C C . VAL A 1 224 ? -18.322 -13.677 -26.535 1.00 37.19 224 VAL A C 1
ATOM 1772 O O . VAL A 1 224 ? -17.468 -13.097 -27.207 1.00 37.19 224 VAL A O 1
ATOM 1775 N N . THR A 1 225 ? -18.403 -15.002 -26.474 1.00 37.41 225 THR A N 1
ATOM 1776 C CA . THR A 1 225 ? -17.820 -15.889 -27.477 1.00 37.41 225 THR A CA 1
ATOM 1777 C C . THR A 1 225 ? -18.558 -15.623 -28.784 1.00 37.41 225 THR A C 1
ATOM 1779 O O . THR A 1 225 ? -19.744 -15.913 -28.907 1.00 37.41 225 THR A O 1
ATOM 1782 N N . LYS A 1 226 ? -17.877 -14.997 -29.748 1.00 42.84 226 LYS A N 1
ATOM 1783 C CA . LYS A 1 226 ? -18.300 -15.041 -31.149 1.00 42.84 226 LYS A CA 1
ATOM 1784 C C . LYS A 1 226 ? -17.955 -16.432 -31.672 1.00 42.84 226 LYS A C 1
ATOM 1786 O O . LYS A 1 226 ? -16.889 -16.618 -32.244 1.00 42.84 226 LYS A O 1
ATOM 1791 N N . GLU A 1 227 ? -18.839 -17.384 -31.441 1.00 42.25 227 GLU A N 1
ATOM 1792 C CA . GLU A 1 227 ? -18.922 -18.597 -32.243 1.00 42.25 227 GLU A CA 1
ATOM 1793 C C . GLU A 1 227 ? -20.341 -18.649 -32.816 1.00 42.25 227 GLU A C 1
ATOM 1795 O O . GLU A 1 227 ? -21.294 -18.277 -32.137 1.00 42.25 227 GLU A O 1
ATOM 1800 N N . GLU A 1 228 ? -20.430 -19.058 -34.083 1.00 42.09 228 GLU A N 1
ATOM 1801 C CA . GLU A 1 228 ? -21.654 -19.391 -34.828 1.00 42.09 228 GLU A CA 1
ATOM 1802 C C . GLU A 1 228 ? -22.432 -18.242 -35.496 1.00 42.09 228 GLU A C 1
ATOM 1804 O O . GLU A 1 228 ? -23.522 -17.851 -35.093 1.00 42.09 228 GLU A O 1
ATOM 1809 N N . SER A 1 229 ? -21.910 -17.784 -36.639 1.00 39.19 229 SER A N 1
ATOM 1810 C CA . SER A 1 229 ? -22.754 -17.485 -37.807 1.00 39.19 229 SER A CA 1
ATOM 1811 C C . SER A 1 229 ? -21.929 -17.585 -39.099 1.00 39.19 229 SER A C 1
ATOM 1813 O O . SER A 1 229 ? -21.545 -16.575 -39.683 1.00 39.19 229 SER A O 1
ATOM 1815 N N . ASN A 1 230 ? -21.614 -18.807 -39.522 1.00 43.78 230 ASN A N 1
ATOM 1816 C CA . ASN A 1 230 ? -21.409 -19.116 -40.935 1.00 43.78 230 ASN A CA 1
ATOM 1817 C C . ASN A 1 230 ? -22.280 -20.337 -41.216 1.00 43.78 230 ASN A C 1
ATOM 1819 O O . ASN A 1 230 ? -21.867 -21.466 -40.960 1.00 43.78 230 ASN A O 1
ATOM 1823 N N . ASN A 1 231 ? -23.503 -20.071 -41.661 1.00 38.88 231 ASN A N 1
ATOM 1824 C CA . ASN A 1 231 ? -24.322 -21.013 -42.404 1.00 38.88 231 ASN A CA 1
ATOM 1825 C C . ASN A 1 231 ? -24.961 -20.238 -43.555 1.00 38.88 231 ASN A C 1
ATOM 1827 O O . ASN A 1 231 ? -25.430 -19.109 -43.277 1.00 38.88 231 ASN A O 1
#

Secondary structure (DSSP, 8-state):
------------------------------HHHHHHHTTTS--------S-----HHHHHHHHHHHTTSS-HHHHHHHHHHHHHHHTT----TTHHHHHHHTTSS-HHHHHHHHHHHHHHHHHHHHHHHHHHHHHHHHTTSS-HHHHHHHHHHHHHHHHHHHHHHHHHHHS-HHHHHHHHHHH--PPP-HHHHHHHTTSS-HHHHHHHHHHSPPPPP--------------

Organism: NCBI:txid2184719

Radius of gyration: 29.44 Å; Cα contacts (8 Å, |Δi|>4): 94; chains: 1; bounding box: 40×48×139 Å

Foldseek 3Di:
DDDDDDDDDDDDDPPPPPPPPPPPPPCPDQVVVVVVVVVVPPPPDDDDDDDPPPPLLLVLLVVCCVVVVDPPQLSVVLVVQCVVCVVVPDPPVCSLVVCCVVVSDPPSSSVSSVVSSLVSVLVVLLVLLLVLLVVCCVVVLAPSVLSVQLSVVSVVQSVVVVVVVVVLVPDDPVVNVVCCVVPPPDGDDSLVVCCVVVVHPPVSSVSSVVSRDDDDPPDPPPPPPPDDDDD

Solvent-accessible surface area (backbone atoms only — not comparable to full-atom values): 14559 Å² total; per-residue (Å²): 137,81,86,81,90,81,89,85,88,82,80,86,82,79,86,75,82,75,78,82,75,82,70,79,77,76,81,75,77,57,69,75,52,60,66,56,52,66,72,66,64,82,68,83,84,78,83,83,94,74,83,85,74,69,55,56,61,61,58,31,41,55,50,35,34,75,70,64,71,38,52,68,68,46,45,51,50,52,56,51,53,54,58,66,49,64,77,66,74,64,74,78,81,54,58,60,57,52,35,32,75,69,66,66,41,50,70,67,47,45,48,52,52,52,50,42,34,50,52,50,53,50,50,55,50,47,54,54,43,52,54,38,45,53,50,36,36,73,70,62,65,42,51,68,66,51,49,51,53,52,50,54,52,51,51,53,53,51,51,56,50,50,54,48,50,54,55,48,67,76,41,54,74,67,59,37,50,51,49,45,70,75,66,52,91,69,79,81,58,64,62,63,51,35,38,76,70,63,69,41,51,69,70,47,43,53,55,47,62,70,60,44,86,72,80,79,78,81,77,81,74,82,78,79,76,91,72,88,88,88,129

Sequence (231 aa):
MKDNKKKSALKSIIIGATILSIGASVVVEPIYVLAKESSRLSISSSTCRRGKEGNILKDSLKELVKEGTLTQEKADNVLSYIKKNKDKGEGNIGLFDEMVKGGVITNKEADAIRDKKADKKILLRKEMITKSLAGLVKDKTITQEQANKFIEKLEKQNEERRELHKKLRSMSQEERKDYIQKNGLRGKDIIKEMVKEGIITQEQAEVMRDKMPKPKPHKEKVRVTKEESNN

pLDDT: mean 75.42, std 23.78, range [26.34, 98.31]

Mean predicted aligned error: 14.66 Å